Protein AF-A0A382MLI2-F1 (afdb_monomer)

Mean predicted aligned error: 12.12 Å

Foldseek 3Di:
DVVVVVVVVVVVVVVVVVVVVCVVPVVQAAEAEEEDAPPDPPPVVVVVVVQVVCQVVCCVVPVGGHHYHYDHDHPVCLLVVQVVCQVVVNDTNHYDDDPSCAPVLVSRADFCQVQQQAQDCVCPPHPRRRPRNLRVDPVSQPVQARPPPRTGGDHDPDDDDDDDDDDQVLCCVQPVDRDADPDPVSNVVSQVSSVVSCVVVVVPVDHDDDDDPQCVVLVVLLVVDPCVVLCVVFVPVSSNDDDDDGRSVVSVVVPD

pLDDT: mean 83.92, std 12.05, range [48.62, 97.0]

Radius of gyration: 27.1 Å; Cα contacts (8 Å, |Δi|>4): 222; chains: 1; bounding box: 73×44×64 Å

Structure (mmCIF, N/CA/C/O backbone):
data_AF-A0A382MLI2-F1
#
_entry.id   AF-A0A382MLI2-F1
#
loop_
_atom_site.group_PDB
_atom_site.id
_atom_site.type_symbol
_atom_site.label_atom_id
_atom_site.label_alt_id
_atom_site.label_comp_id
_atom_site.label_asym_id
_atom_site.label_entity_id
_atom_site.label_seq_id
_atom_site.pdbx_PDB_ins_code
_atom_site.Cartn_x
_atom_site.Cartn_y
_atom_site.Cartn_z
_atom_site.occupancy
_atom_site.B_iso_or_equiv
_atom_site.auth_seq_id
_atom_site.auth_comp_id
_atom_site.auth_asym_id
_atom_site.auth_atom_id
_atom_site.pdbx_PDB_model_num
ATOM 1 N N . VAL A 1 1 ? -46.147 -6.658 -19.625 1.00 73.19 1 VAL A N 1
ATOM 2 C CA . VAL A 1 1 ? -44.759 -7.177 -19.520 1.00 73.19 1 VAL A CA 1
ATOM 3 C C . VAL A 1 1 ? -43.827 -6.157 -18.869 1.00 73.19 1 VAL A C 1
ATOM 5 O O . VAL A 1 1 ? -43.338 -6.450 -17.791 1.00 73.19 1 VAL A O 1
ATOM 8 N N . ALA A 1 2 ? -43.664 -4.943 -19.414 1.00 77.31 2 ALA A N 1
ATOM 9 C CA . ALA A 1 2 ? -42.787 -3.908 -18.835 1.00 77.31 2 ALA A CA 1
ATOM 10 C C . ALA A 1 2 ? -43.112 -3.524 -17.374 1.00 77.31 2 ALA A C 1
ATOM 12 O O . ALA A 1 2 ? -42.217 -3.455 -16.541 1.00 77.31 2 ALA A O 1
ATOM 13 N N . VAL A 1 3 ? -44.397 -3.359 -17.038 1.00 85.69 3 VAL A N 1
ATOM 14 C CA . VAL A 1 3 ? -44.840 -3.064 -15.659 1.00 85.69 3 VAL A CA 1
ATOM 15 C C . VAL A 1 3 ? -44.496 -4.202 -14.693 1.00 85.69 3 VAL A C 1
ATOM 17 O O . VAL A 1 3 ? -44.105 -3.957 -13.561 1.00 85.69 3 VAL A O 1
ATOM 20 N N . MET A 1 4 ? -44.586 -5.452 -15.153 1.00 88.94 4 MET A N 1
ATOM 21 C CA . MET A 1 4 ? -44.270 -6.627 -14.338 1.00 88.94 4 MET A CA 1
ATOM 22 C C . MET A 1 4 ? -42.763 -6.716 -14.062 1.00 88.94 4 MET A C 1
ATOM 24 O O . MET A 1 4 ? -42.367 -6.966 -12.931 1.00 88.94 4 MET A O 1
ATOM 28 N N . PHE A 1 5 ? -41.931 -6.429 -15.071 1.00 89.94 5 PHE A N 1
ATOM 29 C CA . PHE A 1 5 ? -40.480 -6.314 -14.903 1.00 89.94 5 PHE A CA 1
ATOM 30 C C . PHE A 1 5 ? -40.106 -5.209 -13.914 1.00 89.94 5 PHE A C 1
ATOM 32 O O . PHE A 1 5 ? -39.310 -5.452 -13.019 1.00 89.94 5 PHE A O 1
ATOM 39 N N . LEU A 1 6 ? -40.726 -4.031 -14.024 1.00 90.81 6 LEU A N 1
ATOM 40 C CA . LEU A 1 6 ? -40.498 -2.925 -13.093 1.00 90.81 6 LEU A CA 1
ATOM 41 C C . LEU A 1 6 ? -40.838 -3.303 -11.652 1.00 90.81 6 LEU A C 1
ATOM 43 O O . LEU A 1 6 ? -40.028 -3.069 -10.762 1.00 90.81 6 LEU A O 1
ATOM 47 N N . VAL A 1 7 ? -42.001 -3.919 -11.425 1.00 93.94 7 VAL A N 1
ATOM 48 C CA . VAL A 1 7 ? -42.411 -4.358 -10.084 1.00 93.94 7 VAL A CA 1
ATOM 49 C C . VAL A 1 7 ? -41.417 -5.373 -9.524 1.00 93.94 7 VAL A C 1
ATOM 51 O O . VAL A 1 7 ? -40.959 -5.201 -8.402 1.00 93.94 7 VAL A O 1
ATOM 54 N N . VAL A 1 8 ? -41.008 -6.373 -10.311 1.00 94.00 8 VAL A N 1
ATOM 55 C CA . VAL A 1 8 ? -40.022 -7.372 -9.868 1.00 94.00 8 VAL A CA 1
ATOM 56 C C . VAL A 1 8 ? -38.671 -6.724 -9.560 1.00 94.00 8 VAL A C 1
ATOM 58 O O . VAL A 1 8 ? -38.105 -6.984 -8.503 1.00 94.00 8 VAL A O 1
ATOM 61 N N . SER A 1 9 ? -38.164 -5.841 -10.423 1.00 88.56 9 SER A N 1
ATOM 62 C CA . SER A 1 9 ? -36.892 -5.145 -10.193 1.00 88.56 9 SER A CA 1
ATOM 63 C C . SER A 1 9 ? -36.928 -4.261 -8.946 1.00 88.56 9 SER A C 1
ATOM 65 O O . SER A 1 9 ? -35.976 -4.275 -8.166 1.00 88.56 9 SER A O 1
ATOM 67 N N . PHE A 1 10 ? -38.023 -3.529 -8.718 1.00 92.19 10 PHE A N 1
ATOM 68 C CA . PHE A 1 10 ? -38.187 -2.717 -7.512 1.00 92.19 10 PHE A CA 1
ATOM 69 C C . PHE A 1 10 ? -38.325 -3.576 -6.260 1.00 92.19 10 PHE A C 1
ATOM 71 O O . PHE A 1 10 ? -37.695 -3.259 -5.260 1.00 92.19 10 PHE A O 1
ATOM 78 N N . SER A 1 11 ? -39.083 -4.673 -6.304 1.00 92.69 11 SER A N 1
ATOM 79 C CA . SER A 1 11 ? -39.211 -5.590 -5.169 1.00 92.69 11 SER A CA 1
ATOM 80 C C . SER A 1 11 ? -37.883 -6.258 -4.815 1.00 92.69 11 SER A C 1
ATOM 82 O O . SER A 1 11 ? -37.545 -6.328 -3.639 1.00 92.69 11 SER A O 1
ATOM 84 N N . VAL A 1 12 ? -37.103 -6.693 -5.810 1.00 91.50 12 VAL A N 1
ATOM 85 C CA . VAL A 1 12 ? -35.763 -7.263 -5.588 1.00 91.50 12 VAL A CA 1
ATOM 86 C C . VAL A 1 12 ? -34.810 -6.208 -5.032 1.00 91.50 12 VAL A C 1
ATOM 88 O O . VAL A 1 12 ? -34.082 -6.492 -4.089 1.00 91.50 12 VAL A O 1
ATOM 91 N N . SER A 1 13 ? -34.833 -4.984 -5.567 1.00 85.25 13 SER A N 1
ATOM 92 C CA . SER A 1 13 ? -34.016 -3.880 -5.050 1.00 85.25 13 SER A CA 1
ATOM 93 C C . SER A 1 13 ? -34.381 -3.537 -3.604 1.00 85.25 13 SER A C 1
ATOM 95 O O . SER A 1 13 ? -33.503 -3.453 -2.751 1.00 85.25 13 SER A O 1
ATOM 97 N N . LEU A 1 14 ? -35.678 -3.416 -3.304 1.00 89.00 14 LEU A N 1
ATOM 98 C CA . LEU A 1 14 ? -36.177 -3.099 -1.969 1.00 89.00 14 LEU A CA 1
ATOM 99 C C . LEU A 1 14 ? -35.835 -4.201 -0.962 1.00 89.00 14 LEU A C 1
ATOM 101 O O . LEU A 1 14 ? -35.405 -3.890 0.142 1.00 89.00 14 LEU A O 1
ATOM 105 N N . TRP A 1 15 ? -35.972 -5.474 -1.354 1.00 88.94 15 TRP A N 1
ATOM 106 C CA . TRP A 1 15 ? -35.506 -6.601 -0.545 1.00 88.94 15 TRP A CA 1
ATOM 107 C C . TRP A 1 15 ? -34.014 -6.455 -0.273 1.00 88.94 15 TRP A C 1
ATOM 109 O O . TRP A 1 15 ? -33.610 -6.462 0.882 1.00 88.94 15 TRP A O 1
ATOM 119 N N . ARG A 1 16 ? -33.193 -6.262 -1.307 1.00 80.12 16 ARG A N 1
ATOM 120 C CA . ARG A 1 16 ? -31.738 -6.171 -1.146 1.00 80.12 16 ARG A CA 1
ATOM 121 C C . ARG A 1 16 ? -31.329 -5.025 -0.221 1.00 80.12 16 ARG A C 1
ATOM 123 O O . ARG A 1 16 ? -30.453 -5.204 0.612 1.00 80.12 16 ARG A O 1
ATOM 130 N N . VAL A 1 17 ? -31.988 -3.871 -0.335 1.00 78.56 17 VAL A N 1
ATOM 131 C CA . VAL A 1 17 ? -31.788 -2.729 0.569 1.00 78.56 17 VAL A CA 1
ATOM 132 C C . VAL A 1 17 ? -32.199 -3.084 1.997 1.00 78.56 17 VAL A C 1
ATOM 134 O O . VAL A 1 17 ? -31.465 -2.774 2.927 1.00 78.56 17 VAL A O 1
ATOM 137 N N . TYR A 1 18 ? -33.333 -3.761 2.177 1.00 78.19 18 TYR A N 1
ATOM 138 C CA . TYR A 1 18 ? -33.800 -4.197 3.492 1.00 78.19 18 TYR A CA 1
ATOM 139 C C . TYR A 1 18 ? -32.859 -5.221 4.144 1.00 78.19 18 TYR A C 1
ATOM 141 O O . TYR A 1 18 ? -32.598 -5.142 5.337 1.00 78.19 18 TYR A O 1
ATOM 149 N N . GLU A 1 19 ? -32.319 -6.158 3.368 1.00 73.69 19 GLU A N 1
ATOM 150 C CA . GLU A 1 19 ? -31.354 -7.158 3.833 1.00 73.69 19 GLU A CA 1
ATOM 151 C C . GLU A 1 19 ? -30.024 -6.508 4.235 1.00 73.69 19 GLU A C 1
ATOM 153 O O . GLU A 1 19 ? -29.484 -6.817 5.293 1.00 73.69 19 GLU A O 1
ATOM 158 N N . VAL A 1 20 ? -29.542 -5.538 3.450 1.00 67.00 20 VAL A N 1
ATOM 159 C CA . VAL A 1 20 ? -28.365 -4.730 3.809 1.00 67.00 20 VAL A CA 1
ATOM 160 C C . VAL A 1 20 ? -28.627 -3.925 5.084 1.00 67.00 20 VAL A C 1
ATOM 162 O O . VAL A 1 20 ? -27.802 -3.956 5.989 1.00 67.00 20 VAL A O 1
ATOM 165 N N . GLN A 1 21 ? -29.792 -3.281 5.211 1.00 65.12 21 GLN A N 1
ATOM 166 C CA . GLN A 1 21 ? -30.150 -2.530 6.418 1.00 65.12 21 GLN A CA 1
ATOM 167 C C . GLN A 1 21 ? -30.290 -3.416 7.659 1.00 65.12 21 GLN A C 1
ATOM 169 O O . GLN A 1 21 ? -29.874 -3.007 8.735 1.00 65.12 21 GLN A O 1
ATOM 174 N N . GLN A 1 22 ? -30.846 -4.621 7.527 1.00 64.38 22 GLN A N 1
ATOM 175 C CA . GLN A 1 22 ? -30.920 -5.601 8.616 1.00 64.38 22 GLN A CA 1
ATOM 176 C C . GLN A 1 22 ? -29.527 -5.995 9.115 1.00 64.38 22 GLN A C 1
ATOM 178 O O . GLN A 1 22 ? -29.316 -6.079 10.318 1.00 64.38 22 GLN A O 1
ATOM 183 N N . VAL A 1 23 ? -28.569 -6.189 8.206 1.00 60.12 23 VAL A N 1
ATOM 184 C CA . VAL A 1 23 ? -27.170 -6.456 8.572 1.00 60.12 23 VAL A CA 1
ATOM 185 C C . VAL A 1 23 ? -26.510 -5.216 9.188 1.00 60.12 23 VAL A C 1
ATOM 187 O O . VAL A 1 23 ? -25.732 -5.346 10.126 1.00 60.12 23 VAL A O 1
ATOM 190 N N . GLU A 1 24 ? -26.829 -4.013 8.704 1.00 57.41 24 GLU A N 1
ATOM 191 C CA . GLU A 1 24 ? -26.294 -2.755 9.244 1.00 57.41 24 GLU A CA 1
ATOM 192 C C . GLU A 1 24 ? -26.853 -2.380 10.626 1.00 57.41 24 GLU A C 1
ATOM 194 O O . GLU A 1 24 ? -26.160 -1.686 11.371 1.00 57.41 24 GLU A O 1
ATOM 199 N N . GLN A 1 25 ? -28.079 -2.811 10.944 1.00 59.41 25 GLN A N 1
ATOM 200 C CA . GLN A 1 25 ? -28.828 -2.504 12.174 1.00 59.41 25 GLN A CA 1
ATOM 201 C C . GLN A 1 25 ? -28.981 -3.710 13.114 1.00 59.41 25 GLN A C 1
ATOM 203 O O . GLN A 1 25 ? -29.816 -3.683 14.018 1.00 59.41 25 GLN A O 1
ATOM 208 N N . ALA A 1 26 ? -28.220 -4.786 12.903 1.00 59.19 26 ALA A N 1
ATOM 209 C CA . ALA A 1 26 ? -28.156 -5.895 13.847 1.00 59.19 26 ALA A CA 1
ATOM 210 C C . ALA A 1 26 ? -27.449 -5.423 15.133 1.00 59.19 26 ALA A C 1
ATOM 212 O O . ALA A 1 26 ? -26.240 -5.574 15.295 1.00 59.19 26 ALA A O 1
ATOM 213 N N . ASP A 1 27 ? -28.216 -4.793 16.028 1.00 59.50 27 ASP A N 1
ATOM 214 C CA . ASP A 1 27 ? -27.749 -4.188 17.285 1.00 59.50 27 ASP A CA 1
ATOM 215 C C . ASP A 1 27 ? -27.176 -5.220 18.284 1.00 59.50 27 ASP A C 1
ATOM 217 O O . ASP A 1 27 ? -26.617 -4.851 19.316 1.00 59.50 27 ASP A O 1
ATOM 221 N N . ASP A 1 28 ? -27.319 -6.518 18.004 1.00 70.50 28 ASP A N 1
ATOM 222 C CA . ASP A 1 28 ? -26.881 -7.632 18.845 1.00 70.50 28 ASP A CA 1
ATOM 223 C C . ASP A 1 28 ? -25.461 -8.141 18.534 1.00 70.50 28 ASP A C 1
ATOM 225 O O . ASP A 1 28 ? -24.941 -8.979 19.277 1.00 70.50 28 ASP A O 1
ATOM 229 N N . VAL A 1 29 ? -24.810 -7.635 17.479 1.00 82.81 29 VAL A N 1
ATOM 230 C CA . VAL A 1 29 ? -23.443 -8.020 17.093 1.00 82.81 29 VAL A CA 1
ATOM 231 C C . VAL A 1 29 ? -22.581 -6.782 16.859 1.00 82.81 29 VAL A C 1
ATOM 233 O O . VAL A 1 29 ? -22.877 -5.943 16.007 1.00 82.81 29 VAL A O 1
ATOM 236 N N . ALA A 1 30 ? -21.460 -6.689 17.578 1.00 88.44 30 ALA A N 1
ATOM 237 C CA . ALA A 1 30 ? -20.501 -5.608 17.382 1.00 88.44 30 ALA A CA 1
ATOM 238 C C . ALA A 1 30 ? -19.951 -5.653 15.945 1.00 88.44 30 ALA A C 1
ATOM 240 O O . ALA A 1 30 ? -19.287 -6.610 15.544 1.00 88.44 30 ALA A O 1
ATOM 241 N N . THR A 1 31 ? -20.261 -4.627 15.154 1.00 91.31 31 THR A N 1
ATOM 242 C CA . THR A 1 31 ? -19.915 -4.574 13.731 1.00 91.31 31 THR A CA 1
ATOM 243 C C . THR A 1 31 ? -18.756 -3.614 13.500 1.00 91.31 31 THR A C 1
ATOM 245 O O . THR A 1 31 ? -18.898 -2.425 13.766 1.00 91.31 31 THR A O 1
ATOM 248 N N . ILE A 1 32 ? -17.650 -4.124 12.955 1.00 94.12 32 ILE A N 1
ATOM 249 C CA . ILE A 1 32 ? -16.465 -3.358 12.560 1.00 94.12 32 ILE A CA 1
ATOM 250 C C . ILE A 1 32 ? -16.505 -3.168 11.044 1.00 94.12 32 ILE A C 1
ATOM 252 O O . ILE A 1 32 ? -16.482 -4.131 10.273 1.00 94.12 32 ILE A O 1
ATOM 256 N N . ARG A 1 33 ? -16.563 -1.917 10.599 1.00 94.50 33 ARG A N 1
ATOM 257 C CA . ARG A 1 33 ? -16.627 -1.548 9.183 1.00 94.50 33 ARG A CA 1
ATOM 258 C C . ARG A 1 33 ? -15.248 -1.161 8.679 1.00 94.50 33 ARG A C 1
ATOM 260 O O . ARG A 1 33 ? -14.602 -0.282 9.240 1.00 94.50 33 ARG A O 1
ATOM 267 N N . VAL A 1 34 ? -14.834 -1.781 7.579 1.00 95.56 34 VAL A N 1
ATOM 268 C CA . VAL A 1 34 ? -13.533 -1.546 6.948 1.00 95.56 34 VAL A CA 1
ATOM 269 C C . VAL A 1 34 ? -13.739 -0.961 5.562 1.00 95.56 34 VAL A C 1
ATOM 271 O O . VAL A 1 34 ? -14.298 -1.624 4.691 1.00 95.56 34 VAL A O 1
ATOM 274 N N . VAL A 1 35 ? -13.297 0.275 5.340 1.00 95.00 35 VAL A N 1
ATOM 275 C CA . VAL A 1 35 ? -13.342 0.923 4.020 1.00 95.00 35 VAL A CA 1
ATOM 276 C C . VAL A 1 35 ? -11.979 0.889 3.344 1.00 95.00 35 VAL A C 1
ATOM 278 O O . VAL A 1 35 ? -10.957 1.148 3.973 1.00 95.00 35 VAL A O 1
ATOM 281 N N . HIS A 1 36 ? -11.967 0.539 2.059 1.00 94.12 36 HIS A N 1
ATOM 282 C CA . HIS A 1 36 ? -10.754 0.406 1.251 1.00 94.12 36 HIS A CA 1
ATOM 283 C C . HIS A 1 36 ? -11.070 0.621 -0.237 1.00 94.12 36 HIS A C 1
ATOM 285 O O . HIS A 1 36 ? -12.239 0.579 -0.641 1.00 94.12 36 HIS A O 1
ATOM 291 N N . TRP A 1 37 ? -10.035 0.841 -1.054 1.00 93.19 37 TRP A N 1
ATOM 292 C CA . TRP A 1 37 ? -10.185 1.017 -2.509 1.00 93.19 37 TRP A CA 1
ATOM 293 C C . TRP A 1 37 ? -9.694 -0.152 -3.361 1.00 93.19 37 TRP A C 1
ATOM 295 O O . TRP A 1 37 ? -9.775 -0.090 -4.586 1.00 93.19 37 TRP A O 1
ATOM 305 N N . GLN A 1 38 ? -9.202 -1.213 -2.722 1.00 91.25 38 GLN A N 1
ATOM 306 C CA . GLN A 1 38 ? -8.741 -2.425 -3.405 1.00 91.25 38 GLN A CA 1
ATOM 307 C C . GLN A 1 38 ? -9.922 -3.156 -4.071 1.00 91.25 38 GLN A C 1
ATOM 309 O O . GLN A 1 38 ? -10.743 -3.787 -3.401 1.00 91.25 38 GLN A O 1
ATOM 314 N N . LEU A 1 39 ? -10.047 -3.022 -5.391 1.00 88.12 39 LEU A N 1
ATOM 315 C CA . LEU A 1 39 ? -11.114 -3.621 -6.207 1.00 88.12 39 LEU A CA 1
ATOM 316 C C . LEU A 1 39 ? -10.587 -4.675 -7.190 1.00 88.12 39 LEU A C 1
ATOM 318 O O . LEU A 1 39 ? -11.334 -5.166 -8.039 1.00 88.12 39 LEU A O 1
ATOM 322 N N . GLU A 1 40 ? -9.306 -5.009 -7.087 1.00 85.69 40 GLU A N 1
ATOM 323 C CA . GLU A 1 40 ? -8.635 -6.016 -7.888 1.00 85.69 40 GLU A CA 1
ATOM 324 C C . GLU A 1 40 ? -9.285 -7.388 -7.686 1.00 85.69 40 GLU A C 1
ATOM 326 O O . GLU A 1 40 ? -9.785 -7.732 -6.608 1.00 85.69 40 GLU A O 1
ATOM 331 N N . ALA A 1 41 ? -9.279 -8.195 -8.747 1.00 85.00 41 ALA A N 1
ATOM 332 C CA . ALA A 1 41 ? -9.842 -9.535 -8.698 1.00 85.00 41 ALA A CA 1
ATOM 333 C C . ALA A 1 41 ? -9.154 -10.373 -7.607 1.00 85.00 41 ALA A C 1
ATOM 335 O O . ALA A 1 41 ? -7.928 -10.458 -7.566 1.00 85.00 41 ALA A O 1
ATOM 336 N N . GLY A 1 42 ? -9.950 -11.004 -6.744 1.00 88.69 42 GLY A N 1
ATOM 337 C CA . GLY A 1 42 ? -9.465 -11.857 -5.663 1.00 88.69 42 GLY A CA 1
ATOM 338 C C . GLY A 1 42 ? -9.220 -11.131 -4.341 1.00 88.69 42 GLY A C 1
ATOM 339 O O . GLY A 1 42 ? -9.168 -11.803 -3.312 1.00 88.69 42 GLY A O 1
ATOM 340 N N . PHE A 1 43 ? -9.096 -9.795 -4.321 1.00 91.06 43 PHE A N 1
ATOM 341 C CA . PHE A 1 43 ? -8.841 -9.078 -3.067 1.00 91.06 43 PHE A CA 1
ATOM 342 C C . PHE A 1 43 ? -10.024 -9.192 -2.108 1.00 91.06 43 PHE A C 1
ATOM 344 O O . PHE A 1 43 ? -9.851 -9.569 -0.953 1.00 91.06 43 PHE A O 1
ATOM 351 N N . ARG A 1 44 ? -11.236 -8.895 -2.587 1.00 91.75 44 ARG A N 1
ATOM 352 C CA . ARG A 1 44 ? -12.444 -8.883 -1.747 1.00 91.75 44 ARG A CA 1
ATOM 353 C C . ARG A 1 44 ? -12.763 -10.274 -1.214 1.00 91.75 44 ARG A C 1
ATOM 355 O O . ARG A 1 44 ? -13.098 -10.427 -0.050 1.00 91.75 44 ARG A O 1
ATOM 362 N N . GLU A 1 45 ? -12.586 -11.291 -2.050 1.00 93.94 45 GLU A N 1
ATOM 363 C CA . GLU A 1 45 ? -12.768 -12.685 -1.664 1.00 93.94 45 GLU A CA 1
ATOM 364 C C . GLU A 1 45 ? -11.744 -13.107 -0.599 1.00 93.94 45 GLU A C 1
ATOM 366 O O . GLU A 1 45 ? -12.100 -13.773 0.372 1.00 93.94 45 GLU A O 1
ATOM 371 N N . ALA A 1 46 ? -10.479 -12.697 -0.742 1.00 93.62 46 ALA A N 1
ATOM 372 C CA . ALA A 1 46 ? -9.454 -12.950 0.268 1.00 93.62 46 ALA A CA 1
ATOM 373 C C . ALA A 1 46 ? -9.741 -12.196 1.576 1.00 93.62 46 ALA A C 1
ATOM 375 O O . ALA A 1 46 ? -9.583 -12.761 2.659 1.00 93.62 46 ALA A O 1
ATOM 376 N N . PHE A 1 47 ? -10.200 -10.947 1.484 1.00 94.56 47 PHE A N 1
ATOM 377 C CA . PHE A 1 47 ? -10.569 -10.144 2.642 1.00 94.56 47 PHE A CA 1
ATOM 378 C C . PHE A 1 47 ? -11.741 -10.768 3.406 1.00 94.56 47 PHE A C 1
ATOM 380 O O . PHE A 1 47 ? -11.662 -10.896 4.624 1.00 94.56 47 PHE A O 1
ATOM 387 N N . ASP A 1 48 ? -12.776 -11.243 2.708 1.00 94.44 48 ASP A N 1
ATOM 388 C CA . ASP A 1 48 ? -13.912 -11.943 3.318 1.00 94.44 48 ASP A CA 1
ATOM 389 C C . ASP A 1 48 ? -13.468 -13.212 4.073 1.00 94.44 48 ASP A C 1
ATOM 391 O O . ASP A 1 48 ? -13.975 -13.509 5.158 1.00 94.44 48 ASP A O 1
ATOM 395 N N . VAL A 1 49 ? -12.481 -13.947 3.547 1.00 96.69 49 VAL A N 1
ATOM 396 C CA . VAL A 1 49 ? -11.892 -15.109 4.237 1.00 96.69 49 VAL A CA 1
ATOM 397 C C . VAL A 1 49 ? -11.153 -14.685 5.510 1.00 96.69 49 VAL A C 1
ATOM 399 O O . VAL A 1 49 ? -11.343 -15.306 6.558 1.00 96.69 49 VAL A O 1
ATOM 402 N N . ILE A 1 50 ? -10.336 -13.629 5.445 1.00 94.62 50 ILE A N 1
ATOM 403 C CA . ILE A 1 50 ? -9.608 -13.090 6.607 1.00 94.62 50 ILE A CA 1
ATOM 404 C C . ILE A 1 50 ? -10.592 -12.605 7.675 1.00 94.62 50 ILE A C 1
ATOM 406 O O . ILE A 1 50 ? -10.457 -12.966 8.844 1.00 94.62 50 ILE A O 1
ATOM 410 N N . ALA A 1 51 ? -11.608 -11.846 7.266 1.00 95.62 51 ALA A N 1
ATOM 411 C CA . ALA A 1 51 ? -12.694 -11.376 8.113 1.00 95.62 51 ALA A CA 1
ATOM 412 C C . ALA A 1 51 ? -13.376 -12.542 8.837 1.00 95.62 51 ALA A C 1
ATOM 414 O O . ALA A 1 51 ? -13.454 -12.545 10.063 1.00 95.62 51 ALA A O 1
ATOM 415 N N . HIS A 1 52 ? -13.792 -13.578 8.106 1.00 96.19 52 HIS A N 1
ATOM 416 C CA . HIS A 1 52 ? -14.459 -14.731 8.705 1.00 96.19 52 HIS A CA 1
ATOM 417 C C . HIS A 1 52 ? -13.556 -15.508 9.676 1.00 96.19 52 HIS A C 1
ATOM 419 O O . HIS A 1 52 ? -14.009 -15.982 10.722 1.00 96.19 52 HIS A O 1
ATOM 425 N N . HIS A 1 53 ? -12.265 -15.637 9.356 1.00 96.06 53 HIS A N 1
ATOM 426 C CA . HIS A 1 53 ? -11.293 -16.240 10.266 1.00 96.06 53 HIS A CA 1
ATOM 427 C C . HIS A 1 53 ? -11.134 -15.429 11.552 1.00 96.06 53 HIS A C 1
ATOM 429 O O . HIS A 1 53 ? -11.130 -16.023 12.630 1.00 96.06 53 HIS A O 1
ATOM 435 N N . PHE A 1 54 ? -11.056 -14.101 11.449 1.00 94.88 54 PHE A N 1
ATOM 436 C CA . PHE A 1 54 ? -10.995 -13.216 12.607 1.00 94.88 54 PHE A CA 1
ATOM 437 C C . PHE A 1 54 ? -12.258 -13.329 13.469 1.00 94.88 54 PHE A C 1
ATOM 439 O O . PHE A 1 54 ? -12.144 -13.591 14.661 1.00 94.88 54 PHE A O 1
ATOM 446 N N . GLU A 1 55 ? -13.454 -13.234 12.877 1.00 95.62 55 GLU A N 1
ATOM 447 C CA . GLU A 1 55 ? -14.737 -13.376 13.589 1.00 95.62 55 GLU A CA 1
ATOM 448 C C . GLU A 1 55 ? -14.803 -14.686 14.386 1.00 95.62 55 GLU A C 1
ATOM 450 O O . GLU A 1 55 ? -15.207 -14.710 15.551 1.00 95.62 55 GLU A O 1
ATOM 455 N N . LYS A 1 56 ? -14.371 -15.790 13.763 1.00 96.19 56 LYS A N 1
ATOM 456 C CA . LYS A 1 56 ? -14.342 -17.108 14.396 1.00 96.19 56 LYS A CA 1
ATOM 457 C C . LYS A 1 56 ? -13.318 -17.179 15.526 1.00 96.19 56 LYS A C 1
ATOM 459 O 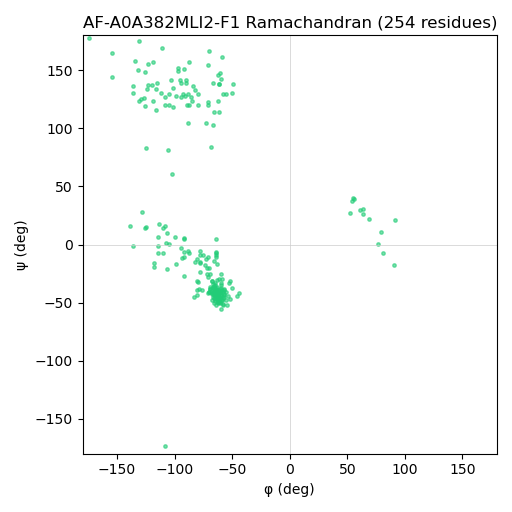O . LYS A 1 56 ? -13.641 -17.707 16.588 1.00 96.19 56 LYS A O 1
ATOM 464 N N . ALA A 1 57 ? -12.093 -16.712 15.289 1.00 93.69 57 ALA A N 1
ATOM 465 C CA . ALA A 1 57 ? -11.026 -16.742 16.284 1.00 93.69 57 ALA A CA 1
ATOM 466 C C . ALA A 1 57 ? -11.392 -15.888 17.504 1.00 93.69 57 ALA A C 1
ATOM 468 O O . ALA A 1 57 ? -11.316 -16.375 18.629 1.00 93.69 57 ALA A O 1
ATOM 469 N N . TYR A 1 58 ? -11.898 -14.677 17.264 1.00 94.25 58 TYR A N 1
ATOM 470 C CA . TYR A 1 58 ? -12.338 -13.760 18.306 1.00 94.25 58 TYR A CA 1
ATOM 471 C C . TYR A 1 58 ? -13.443 -14.380 19.163 1.00 94.25 58 TYR A C 1
ATOM 473 O O . TYR A 1 58 ? -13.316 -14.423 20.381 1.00 94.25 58 TYR A O 1
ATOM 481 N N . PHE A 1 59 ? -14.470 -14.975 18.544 1.00 94.75 59 PHE A N 1
ATOM 482 C CA . PHE A 1 59 ? -15.529 -15.662 19.289 1.00 94.75 59 PHE A CA 1
ATOM 483 C C . PHE A 1 59 ? -15.008 -16.831 20.138 1.00 94.75 59 PHE A C 1
ATOM 485 O O . PHE A 1 59 ? -15.485 -17.043 21.251 1.00 94.75 59 PHE A O 1
ATOM 492 N N . VAL A 1 60 ? -14.038 -17.601 19.635 1.00 95.50 60 VAL A N 1
ATOM 493 C CA . VAL A 1 60 ? -13.432 -18.712 20.390 1.00 95.50 60 VAL A CA 1
ATOM 494 C C . VAL A 1 60 ? -12.635 -18.206 21.595 1.00 95.50 60 VAL A C 1
ATOM 496 O O . VAL A 1 60 ? -12.643 -18.859 22.636 1.00 95.50 60 VAL A O 1
ATOM 499 N N . GLU A 1 61 ? -11.956 -17.068 21.463 1.00 91.81 61 GLU A N 1
ATOM 500 C CA . GLU A 1 61 ? -11.105 -16.501 22.510 1.00 91.81 61 GLU A CA 1
ATOM 501 C C . GLU A 1 61 ? -11.898 -15.733 23.577 1.00 91.81 61 GLU A C 1
ATOM 503 O O . GLU A 1 61 ? -11.642 -15.895 24.770 1.00 91.81 61 GLU A O 1
ATOM 508 N N . THR A 1 62 ? -12.871 -14.918 23.165 1.00 93.00 62 THR A N 1
ATOM 509 C CA . THR A 1 62 ? -13.566 -13.968 24.049 1.00 93.00 62 THR A CA 1
ATOM 510 C C . THR A 1 62 ? -14.994 -14.391 24.393 1.00 93.00 62 THR A C 1
ATOM 512 O O . THR A 1 62 ? -15.549 -13.940 25.392 1.00 93.00 62 THR A O 1
ATOM 515 N N . GLY A 1 63 ? -15.607 -15.263 23.586 1.00 93.94 63 GLY A N 1
ATOM 516 C CA . GLY A 1 63 ? -17.035 -15.587 23.666 1.00 93.94 63 GLY A CA 1
ATOM 517 C C . GLY A 1 63 ? -17.954 -14.513 23.072 1.00 93.94 63 GLY A C 1
ATOM 518 O O . GLY A 1 63 ? -19.175 -14.692 23.068 1.00 93.94 63 GLY A O 1
ATOM 519 N N . GLU A 1 64 ? -17.399 -13.418 22.548 1.00 92.81 64 GLU A N 1
ATOM 520 C CA . GLU A 1 64 ? -18.154 -12.308 21.971 1.00 92.81 64 GLU A CA 1
ATOM 521 C C . GLU A 1 64 ? -18.277 -12.445 20.454 1.00 92.81 64 GLU A C 1
ATOM 523 O O . GLU A 1 64 ? -17.355 -12.870 19.755 1.00 92.81 64 GLU A O 1
ATOM 528 N N . ARG A 1 65 ? -19.450 -12.091 19.923 1.00 92.88 65 ARG A N 1
ATOM 529 C CA . ARG A 1 65 ? -19.689 -12.099 18.480 1.00 92.88 65 ARG A CA 1
ATOM 530 C C . ARG A 1 65 ? -19.339 -10.741 17.901 1.00 92.88 65 ARG A C 1
ATOM 532 O O . ARG A 1 65 ? -19.872 -9.724 18.338 1.00 92.88 65 ARG A O 1
ATOM 539 N N . VAL A 1 66 ? -18.511 -10.767 16.865 1.00 94.38 66 VAL A N 1
ATOM 540 C CA . VAL A 1 66 ? -18.183 -9.603 16.045 1.00 94.38 66 VAL A CA 1
ATOM 541 C C . VAL A 1 66 ? -18.507 -9.890 14.585 1.00 94.38 66 VAL A C 1
ATOM 543 O O . VAL A 1 66 ? -18.546 -11.050 14.167 1.00 94.38 66 VAL A O 1
ATOM 546 N N . ARG A 1 67 ? -18.744 -8.830 13.816 1.00 94.50 67 ARG A N 1
ATOM 547 C CA . ARG A 1 67 ? -18.988 -8.885 12.375 1.00 94.50 67 ARG A CA 1
ATOM 548 C C . ARG A 1 67 ? -18.078 -7.893 11.671 1.00 94.50 67 ARG A C 1
ATOM 550 O O . ARG A 1 67 ? -18.115 -6.709 11.985 1.00 94.50 67 ARG A O 1
ATOM 557 N N . ILE A 1 68 ? -17.296 -8.351 10.704 1.00 95.44 68 ILE A N 1
ATOM 558 C CA . ILE A 1 68 ? -16.503 -7.476 9.845 1.00 95.44 68 ILE A CA 1
ATOM 559 C C . ILE A 1 68 ? -17.301 -7.201 8.571 1.00 95.44 68 ILE A C 1
ATOM 561 O O . ILE A 1 68 ? -17.767 -8.124 7.902 1.00 95.44 68 ILE A O 1
ATOM 565 N N . VAL A 1 69 ? -17.471 -5.925 8.230 1.00 93.25 69 VAL A N 1
ATOM 566 C CA . VAL A 1 69 ? -18.171 -5.500 7.011 1.00 93.25 69 VAL A CA 1
ATOM 567 C C . VAL A 1 69 ? -17.222 -4.710 6.127 1.00 93.25 69 VAL A C 1
ATOM 569 O O . VAL A 1 69 ? -16.663 -3.694 6.538 1.00 93.25 69 VAL A O 1
ATOM 572 N N . GLN A 1 70 ? -17.062 -5.177 4.893 1.00 93.62 70 GLN A N 1
ATOM 573 C CA . GLN A 1 70 ? -16.224 -4.537 3.893 1.00 93.62 70 GLN A CA 1
ATOM 574 C C . GLN A 1 70 ? -17.011 -3.475 3.108 1.00 93.62 70 GLN A C 1
ATOM 576 O O . GLN A 1 70 ? -17.960 -3.788 2.388 1.00 93.62 70 GLN A O 1
ATOM 581 N N . ASN A 1 71 ? -16.546 -2.230 3.170 1.00 93.44 71 ASN A N 1
ATOM 582 C CA . ASN A 1 71 ? -17.062 -1.089 2.420 1.00 93.44 71 ASN A CA 1
ATOM 583 C C . ASN A 1 71 ? -16.089 -0.735 1.288 1.00 93.44 71 ASN A C 1
ATOM 585 O O . ASN A 1 71 ? -15.263 0.165 1.414 1.00 93.44 71 ASN A O 1
ATOM 589 N N . ALA A 1 72 ? -16.171 -1.456 0.173 1.00 92.50 72 ALA A N 1
ATOM 590 C CA . ALA A 1 72 ? -15.284 -1.232 -0.965 1.00 92.50 72 ALA A CA 1
ATOM 591 C C . ALA A 1 72 ? -15.750 -0.027 -1.808 1.00 92.50 72 ALA A C 1
ATOM 593 O O . ALA A 1 72 ? -16.860 -0.023 -2.347 1.00 92.50 72 ALA A O 1
ATOM 594 N N . ILE A 1 73 ? -14.899 0.992 -1.943 1.00 92.44 73 ILE A N 1
ATOM 595 C CA . ILE A 1 73 ? -15.179 2.234 -2.680 1.00 92.44 73 ILE A CA 1
ATOM 596 C C . ILE A 1 73 ? -14.171 2.372 -3.820 1.00 92.44 73 ILE A C 1
ATOM 598 O O . ILE A 1 73 ? -12.987 2.148 -3.626 1.00 92.44 73 ILE A O 1
ATOM 602 N N . SER A 1 74 ? -14.595 2.771 -5.021 1.00 91.00 74 SER A N 1
ATOM 603 C CA . SER A 1 74 ? -13.643 2.928 -6.130 1.00 91.00 74 SER A CA 1
ATOM 604 C C . SER A 1 74 ? -12.585 3.991 -5.831 1.00 91.00 74 SER A C 1
ATOM 606 O O . SER A 1 74 ? -12.944 5.093 -5.406 1.00 91.00 74 SER A O 1
ATOM 608 N N . GLU A 1 75 ? -11.329 3.706 -6.177 1.00 87.62 75 GLU A N 1
ATOM 609 C CA . GLU A 1 75 ? -10.169 4.590 -5.980 1.00 87.62 75 GLU A CA 1
ATOM 610 C C . GLU A 1 75 ? -10.444 6.040 -6.408 1.00 87.62 75 GLU A C 1
ATOM 612 O O . GLU A 1 75 ? -10.210 6.975 -5.646 1.00 87.62 75 GLU A O 1
ATOM 617 N N . ARG A 1 76 ? -11.087 6.231 -7.571 1.00 87.31 76 ARG A N 1
ATOM 618 C CA . ARG A 1 76 ? -11.423 7.553 -8.129 1.00 87.31 76 ARG A CA 1
ATOM 619 C C . ARG A 1 76 ? -12.192 8.476 -7.174 1.00 87.31 76 ARG A C 1
ATOM 621 O O . ARG A 1 76 ? -12.050 9.691 -7.278 1.00 87.31 76 ARG A O 1
ATOM 628 N N . VAL A 1 77 ? -13.044 7.931 -6.304 1.00 90.44 77 VAL A N 1
ATOM 629 C CA . VAL A 1 77 ? -13.862 8.721 -5.363 1.00 90.44 77 VAL A CA 1
ATOM 630 C C . VAL A 1 77 ? -13.495 8.483 -3.899 1.00 90.44 77 VAL A C 1
ATOM 632 O O . VAL A 1 77 ? -14.082 9.112 -3.020 1.00 90.44 77 VAL A O 1
ATOM 635 N N . TYR A 1 78 ? -12.524 7.606 -3.628 1.00 91.50 78 TYR A N 1
ATOM 636 C CA . TYR A 1 78 ? -12.165 7.176 -2.278 1.00 91.50 78 TYR A CA 1
ATOM 637 C C . TYR A 1 78 ? -11.767 8.354 -1.384 1.00 91.50 78 TYR A C 1
ATOM 639 O O . TYR A 1 78 ? -12.362 8.563 -0.329 1.00 91.50 78 TYR A O 1
ATOM 647 N N . LYS A 1 79 ? -10.850 9.200 -1.864 1.00 89.12 79 LYS A N 1
ATOM 648 C CA . LYS A 1 79 ? -10.393 10.398 -1.145 1.00 89.12 79 LYS A CA 1
ATOM 649 C C . LYS A 1 79 ? -11.547 11.322 -0.756 1.00 89.12 79 LYS A C 1
ATOM 651 O O . LYS A 1 79 ? -11.655 11.755 0.389 1.00 89.12 79 LYS A O 1
ATOM 656 N N . GLN A 1 80 ? -12.436 11.615 -1.707 1.00 89.62 80 GLN A N 1
ATOM 657 C CA . GLN A 1 80 ? -13.593 12.475 -1.456 1.00 89.62 80 GLN A CA 1
ATOM 658 C C . GLN A 1 80 ? -14.546 11.838 -0.439 1.00 89.62 80 GLN A C 1
ATOM 660 O O . GLN A 1 80 ? -15.073 12.542 0.425 1.00 89.62 80 GLN A O 1
ATOM 665 N N . TYR A 1 81 ? -14.749 10.520 -0.521 1.00 91.94 81 TYR A N 1
ATOM 666 C CA . TYR A 1 81 ? -15.545 9.774 0.444 1.00 91.94 81 TYR A CA 1
ATOM 667 C C . TYR A 1 81 ? -14.954 9.900 1.855 1.00 91.94 81 TYR A C 1
ATOM 669 O O . TYR A 1 81 ? -15.643 10.398 2.743 1.00 91.94 81 TYR A O 1
ATOM 677 N N . VAL A 1 82 ? -13.675 9.554 2.048 1.00 91.50 82 VAL A N 1
ATOM 678 C CA . VAL A 1 82 ? -13.001 9.612 3.358 1.00 91.50 82 VAL A CA 1
ATOM 679 C C . VAL A 1 82 ? -13.035 11.025 3.936 1.00 91.50 82 VAL A C 1
ATOM 681 O O . VAL A 1 82 ? -13.431 11.204 5.083 1.00 91.50 82 VAL A O 1
ATOM 684 N N . GLN A 1 83 ? -12.721 12.055 3.147 1.00 89.69 83 GLN A N 1
ATOM 685 C CA . GLN A 1 83 ? -12.767 13.438 3.634 1.00 89.69 83 GLN A CA 1
ATOM 686 C C . GLN A 1 83 ? -14.179 13.876 4.035 1.00 89.69 83 GLN A C 1
ATOM 688 O O . GLN A 1 83 ? -14.358 14.504 5.078 1.00 89.69 83 GLN A O 1
ATOM 693 N N . THR A 1 84 ? -15.190 13.539 3.230 1.00 91.50 84 THR A N 1
ATOM 694 C CA . THR A 1 84 ? -16.584 13.912 3.517 1.00 91.50 84 THR A CA 1
ATOM 695 C C . THR A 1 84 ? -17.072 13.234 4.793 1.00 91.50 84 THR A C 1
ATOM 697 O O . THR A 1 84 ? -17.622 13.904 5.667 1.00 91.50 84 THR A O 1
ATOM 700 N N . GLN A 1 85 ? -16.826 11.927 4.933 1.00 92.31 85 GLN A N 1
ATOM 701 C CA . GLN A 1 85 ? -17.189 11.176 6.135 1.00 92.31 85 GLN A CA 1
ATOM 702 C C . GLN A 1 85 ? -16.377 11.634 7.358 1.00 92.31 85 GLN A C 1
ATOM 704 O O . GLN A 1 85 ? -16.931 11.748 8.447 1.00 92.31 85 GLN A O 1
ATOM 709 N N . G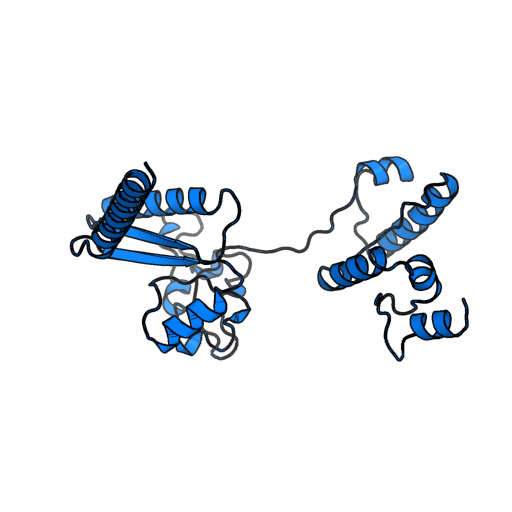LY A 1 86 ? -15.095 11.974 7.192 1.00 90.50 86 GLY A N 1
ATOM 710 C CA . GLY A 1 86 ? -14.235 12.484 8.266 1.00 90.50 86 GLY A CA 1
ATOM 711 C C . GLY A 1 86 ? -14.705 13.834 8.800 1.00 90.50 86 GLY A C 1
ATOM 712 O O . GLY A 1 86 ? -14.834 14.020 10.009 1.00 90.50 86 GLY A O 1
ATOM 713 N N . ILE A 1 87 ? -15.063 14.761 7.907 1.00 90.56 87 ILE A N 1
ATOM 714 C CA . ILE A 1 87 ? -15.679 16.044 8.283 1.00 90.56 87 ILE A CA 1
ATOM 715 C C . ILE A 1 87 ? -17.044 15.816 8.947 1.00 90.56 87 ILE A C 1
ATOM 717 O O . ILE A 1 87 ? -17.365 16.479 9.934 1.00 90.56 87 ILE A O 1
ATOM 721 N N . GLY A 1 88 ? -17.825 14.870 8.420 1.00 91.12 88 GLY A N 1
ATOM 722 C CA . GLY A 1 88 ? -19.129 14.475 8.950 1.00 91.12 88 GLY A CA 1
ATOM 723 C C . GLY A 1 88 ? -19.079 13.696 10.267 1.00 91.12 88 GLY A C 1
ATOM 724 O O . GLY A 1 88 ? -20.122 13.538 10.894 1.00 91.12 88 GLY A O 1
ATOM 725 N N . LYS A 1 89 ? -17.891 13.255 10.711 1.00 88.44 89 LYS A N 1
ATOM 726 C CA . LYS A 1 89 ? -17.687 12.350 11.857 1.00 88.44 89 LYS A CA 1
ATOM 727 C C . LYS A 1 89 ? -18.459 11.030 11.733 1.00 88.44 89 LYS A C 1
ATOM 729 O O . LYS A 1 89 ? -18.994 10.517 12.710 1.00 88.44 89 LYS A O 1
ATOM 734 N N . THR A 1 90 ? -18.510 10.497 10.520 1.00 90.81 90 THR A N 1
ATOM 735 C CA . THR A 1 90 ? -19.214 9.261 10.149 1.00 90.81 90 THR A CA 1
ATOM 736 C C . THR A 1 90 ? -18.292 8.301 9.394 1.00 90.81 90 THR A C 1
ATOM 738 O O . THR A 1 90 ? -18.740 7.525 8.550 1.00 90.81 90 THR A O 1
ATOM 741 N N . LEU A 1 91 ? -16.981 8.375 9.657 1.00 91.69 91 LEU A N 1
ATOM 742 C CA . LEU A 1 91 ? -16.024 7.412 9.116 1.00 91.69 91 LEU A CA 1
ATOM 743 C C . LEU A 1 91 ? -16.321 5.994 9.628 1.00 91.69 91 LEU A C 1
ATOM 745 O O . LEU A 1 91 ? -16.741 5.841 10.775 1.00 91.69 91 LEU A O 1
ATOM 749 N N . PRO A 1 92 ? -16.083 4.965 8.796 1.00 93.25 92 PRO A N 1
ATOM 750 C CA . PRO A 1 92 ? -16.003 3.577 9.246 1.00 93.25 92 PRO A CA 1
ATOM 751 C C . PRO A 1 92 ? -14.903 3.366 10.295 1.00 93.25 92 PRO A C 1
ATOM 753 O O . PRO A 1 92 ? -13.974 4.167 10.388 1.00 93.25 92 PRO A O 1
ATOM 756 N N . ASP A 1 93 ? -14.999 2.263 11.038 1.00 93.56 93 ASP A N 1
ATOM 757 C CA . ASP A 1 93 ? -14.107 1.938 12.159 1.00 93.56 93 ASP A CA 1
ATOM 758 C C . ASP A 1 93 ? -12.643 1.771 11.727 1.00 93.56 93 ASP A C 1
ATOM 760 O O . ASP A 1 93 ? -11.732 2.216 12.421 1.00 93.56 93 ASP A O 1
ATOM 764 N N . LEU A 1 94 ? -12.416 1.159 10.559 1.00 94.31 94 LEU A N 1
ATOM 765 C CA . LEU A 1 94 ? -11.101 1.018 9.940 1.00 94.31 94 LEU A CA 1
ATOM 766 C C . LEU A 1 94 ? -11.123 1.598 8.526 1.00 94.31 94 LEU A C 1
ATOM 768 O O . LEU A 1 94 ? -12.017 1.320 7.724 1.00 94.31 94 LEU A O 1
ATOM 772 N N . VAL A 1 95 ? -10.104 2.386 8.204 1.00 93.62 95 VAL A N 1
ATOM 773 C CA . VAL A 1 95 ? -9.967 3.070 6.916 1.00 93.62 95 VAL A CA 1
ATOM 774 C C . VAL A 1 95 ? -8.602 2.728 6.343 1.00 93.62 95 VAL A C 1
ATOM 776 O O . VAL A 1 95 ? -7.586 2.922 7.006 1.00 93.62 95 VAL A O 1
ATOM 779 N N . GLN A 1 96 ? -8.558 2.230 5.107 1.00 92.00 96 GLN A N 1
ATOM 780 C CA . GLN A 1 96 ? -7.294 2.092 4.394 1.00 92.00 96 GLN A CA 1
ATOM 781 C C . GLN A 1 96 ? -6.701 3.494 4.202 1.00 92.00 96 GLN A C 1
ATOM 783 O O . GLN A 1 96 ? -7.363 4.376 3.649 1.00 92.00 96 GLN A O 1
ATOM 788 N N . LEU A 1 97 ? -5.472 3.703 4.670 1.00 88.25 97 LEU A N 1
ATOM 789 C CA . LEU A 1 97 ? -4.746 4.957 4.488 1.00 88.25 97 LEU A CA 1
ATOM 790 C C . LEU A 1 97 ? -3.885 4.875 3.229 1.00 88.25 97 LEU A C 1
ATOM 792 O O . LEU A 1 97 ? -3.144 3.910 3.030 1.00 88.25 97 LEU A O 1
ATOM 796 N N . GLY A 1 98 ? -4.008 5.880 2.366 1.00 79.88 98 GLY A N 1
ATOM 797 C CA . GLY A 1 98 ? -3.169 6.071 1.196 1.00 79.88 98 GLY A CA 1
ATOM 798 C C . GLY A 1 98 ? -2.221 7.251 1.380 1.00 79.88 98 GLY A C 1
ATOM 799 O O . GLY A 1 98 ? -2.124 7.868 2.440 1.00 79.88 98 GLY A O 1
ATOM 800 N N . ARG A 1 99 ? -1.501 7.589 0.306 1.00 70.00 99 ARG A N 1
ATOM 801 C CA . ARG A 1 99 ? -0.644 8.786 0.287 1.00 70.00 99 ARG A CA 1
ATOM 802 C C . ARG A 1 99 ? -1.452 10.086 0.269 1.00 70.00 99 ARG A C 1
ATOM 804 O O . ARG A 1 99 ? -0.909 11.136 0.591 1.00 70.00 99 ARG A O 1
ATOM 811 N N . ASP A 1 100 ? -2.715 10.032 -0.141 1.00 70.19 100 ASP A N 1
ATOM 812 C CA . ASP A 1 100 ? -3.564 11.207 -0.346 1.00 70.19 100 ASP A CA 1
ATOM 813 C C . ASP A 1 100 ? -4.124 11.802 0.951 1.00 70.19 100 ASP A C 1
ATOM 815 O O . ASP A 1 100 ? -4.608 12.939 0.954 1.00 70.19 100 ASP A O 1
ATOM 819 N N . GLU A 1 101 ? -4.065 11.032 2.032 1.00 73.00 101 GLU A N 1
ATOM 820 C CA . GLU A 1 101 ? -4.568 11.366 3.358 1.00 73.00 101 GLU A CA 1
ATOM 821 C C . GLU A 1 101 ? -3.490 12.021 4.240 1.00 73.00 101 GLU A C 1
ATOM 823 O O . GLU A 1 101 ? -3.833 12.593 5.282 1.00 73.00 101 GLU A O 1
ATOM 828 N N . LEU A 1 102 ? -2.218 11.997 3.807 1.00 68.25 102 LEU A N 1
ATOM 829 C CA . LEU A 1 102 ? -1.072 12.599 4.501 1.00 68.25 102 LEU A CA 1
ATOM 830 C C . LEU A 1 102 ? -1.360 14.056 4.897 1.00 68.25 102 LEU A C 1
ATOM 832 O O . LEU A 1 102 ? -1.829 14.860 4.089 1.00 68.25 102 LEU A O 1
ATOM 836 N N . GLY A 1 103 ? -1.100 14.393 6.164 1.00 71.75 103 GLY A N 1
ATOM 837 C CA . GLY A 1 103 ? -1.354 15.724 6.728 1.00 71.75 103 GLY A CA 1
ATOM 838 C C . GLY A 1 103 ? -2.806 15.985 7.154 1.00 71.75 103 GLY A C 1
ATOM 839 O O . GLY A 1 103 ? -3.089 17.008 7.777 1.00 71.75 103 GLY A O 1
ATOM 840 N N . SER A 1 104 ? -3.738 15.072 6.862 1.00 79.62 104 SER A N 1
ATOM 841 C CA . SER A 1 104 ? -5.097 15.083 7.429 1.00 79.62 104 SER A CA 1
ATOM 842 C C . SER A 1 104 ? -5.345 13.950 8.424 1.00 79.62 104 SER A C 1
ATOM 844 O O . SER A 1 104 ? -6.379 13.951 9.094 1.00 79.62 104 SER A O 1
ATOM 846 N N . VAL A 1 105 ? -4.393 13.021 8.554 1.00 87.44 105 VAL A N 1
ATOM 847 C CA . VAL A 1 105 ? -4.527 11.829 9.393 1.00 87.44 105 VAL A CA 1
ATOM 848 C C . VAL A 1 105 ? -4.752 12.185 10.873 1.00 87.44 105 VAL A C 1
ATOM 850 O O . VAL A 1 105 ? -5.785 11.778 11.412 1.00 87.44 105 VAL A O 1
ATOM 853 N N . PRO A 1 106 ? -3.946 13.066 11.506 1.00 89.06 106 PRO A N 1
ATOM 854 C CA . PRO A 1 106 ? -4.130 13.412 12.923 1.00 89.06 106 PRO A CA 1
ATOM 855 C C . PRO A 1 106 ? -5.468 14.094 13.235 1.00 89.06 106 PRO A C 1
ATOM 857 O O . PRO A 1 106 ? -5.897 14.191 14.383 1.00 89.06 106 PRO A O 1
ATOM 860 N N . ARG A 1 107 ? -6.151 14.617 12.208 1.00 88.50 107 ARG A N 1
ATOM 861 C CA . ARG A 1 107 ? -7.436 15.304 12.363 1.00 88.50 107 ARG A CA 1
ATOM 862 C C . ARG A 1 107 ? -8.611 14.336 12.495 1.00 88.50 107 ARG A C 1
ATOM 864 O O . ARG A 1 107 ? -9.613 14.701 13.113 1.00 88.50 107 ARG A O 1
ATOM 871 N N . PHE A 1 108 ? -8.535 13.172 11.853 1.00 89.56 108 PHE A N 1
ATOM 872 C CA . PHE A 1 108 ? -9.676 12.264 11.697 1.00 89.56 108 PHE A CA 1
ATOM 873 C C . PHE A 1 108 ? -9.476 10.899 12.353 1.00 89.56 108 PHE A C 1
ATOM 875 O O . PHE A 1 108 ? -10.466 10.200 12.558 1.00 89.56 108 PHE A O 1
ATOM 882 N N . PHE A 1 109 ? -8.241 10.534 12.693 1.00 91.94 109 PHE A N 1
ATOM 883 C CA . PHE A 1 109 ? -7.899 9.211 13.200 1.00 91.94 109 PHE A CA 1
ATOM 884 C C . PHE A 1 109 ? -7.311 9.278 14.606 1.00 91.94 109 PHE A C 1
ATOM 886 O O . PHE A 1 109 ? -6.799 10.309 15.041 1.00 91.94 109 PHE A O 1
ATOM 893 N N . ILE A 1 110 ? -7.412 8.160 15.319 1.00 93.19 110 ILE A N 1
ATOM 894 C CA . ILE A 1 110 ? -6.758 7.956 16.611 1.00 93.19 110 ILE A CA 1
ATOM 895 C C . ILE A 1 110 ? -5.371 7.353 16.383 1.00 93.19 110 ILE A C 1
ATOM 897 O O . ILE A 1 110 ? -5.216 6.476 15.533 1.00 93.19 110 ILE A O 1
ATOM 901 N N . SER A 1 111 ? -4.377 7.828 17.135 1.00 94.31 111 SER A N 1
ATOM 902 C CA . SER A 1 111 ? -3.042 7.223 17.130 1.00 94.31 111 SER A CA 1
ATOM 903 C C . SER A 1 111 ? -3.107 5.813 17.727 1.00 94.31 111 SER A C 1
ATOM 905 O O . SER A 1 111 ? -3.793 5.593 18.728 1.00 94.31 111 SER A O 1
ATOM 907 N N . ASN A 1 112 ? -2.388 4.869 17.119 1.00 93.75 112 ASN A N 1
ATOM 908 C CA . ASN A 1 112 ? -2.155 3.521 17.639 1.00 93.75 112 ASN A CA 1
ATOM 909 C C . ASN A 1 112 ? -0.702 3.317 18.113 1.00 93.75 112 ASN A C 1
ATOM 911 O O . ASN A 1 112 ? -0.284 2.177 18.320 1.00 93.75 112 ASN A O 1
ATOM 915 N N . THR A 1 113 ? 0.067 4.397 18.307 1.00 95.12 113 THR A N 1
ATOM 916 C CA . THR A 1 113 ? 1.479 4.354 18.735 1.00 95.12 113 THR A CA 1
ATOM 917 C C . THR A 1 113 ? 1.700 3.517 19.990 1.00 95.12 113 THR A C 1
ATOM 919 O O . THR A 1 113 ? 2.596 2.675 20.022 1.00 95.12 113 THR A O 1
ATOM 922 N N . GLU A 1 114 ? 0.880 3.710 21.027 1.00 95.06 114 GLU A N 1
ATOM 923 C CA . GLU A 1 114 ? 1.025 2.956 22.277 1.00 95.06 114 GLU A CA 1
ATOM 924 C C . GLU A 1 114 ? 0.810 1.453 22.078 1.00 95.06 114 GLU A C 1
ATOM 926 O O . GLU A 1 114 ? 1.400 0.644 22.793 1.00 95.06 114 GLU A O 1
ATOM 931 N N . ASP A 1 115 ? -0.033 1.065 21.122 1.00 94.12 115 ASP A N 1
ATOM 932 C CA . ASP A 1 115 ? -0.336 -0.336 20.855 1.00 94.12 115 ASP A CA 1
ATOM 933 C C . ASP A 1 115 ? 0.746 -0.997 20.011 1.00 94.12 115 ASP A C 1
ATOM 935 O O . ASP A 1 115 ? 1.130 -2.128 20.299 1.00 94.12 115 ASP A O 1
ATOM 939 N N . VAL A 1 116 ? 1.305 -0.290 19.025 1.00 94.12 116 VAL A N 1
ATOM 940 C CA . VAL A 1 116 ? 2.375 -0.850 18.186 1.00 94.12 116 VAL A CA 1
ATOM 941 C C . VAL A 1 116 ? 3.708 -0.992 18.929 1.00 94.12 116 VAL A C 1
ATOM 943 O O . VAL A 1 116 ? 4.548 -1.794 18.527 1.00 94.12 116 VAL A O 1
ATOM 946 N N . GLN A 1 117 ? 3.894 -0.265 20.036 1.00 94.62 117 GLN A N 1
ATOM 947 C CA . GLN A 1 117 ? 5.049 -0.413 20.931 1.00 94.62 117 GLN A CA 1
ATOM 948 C C . GLN A 1 117 ? 4.945 -1.626 21.870 1.00 94.62 117 GLN A C 1
ATOM 950 O O . GLN A 1 117 ? 5.941 -2.024 22.477 1.00 94.62 117 GLN A O 1
ATOM 955 N N . LYS A 1 118 ? 3.756 -2.223 22.016 1.00 96.38 118 LYS A N 1
ATOM 956 C CA . LYS A 1 118 ? 3.555 -3.450 22.799 1.00 96.38 118 LYS A CA 1
ATOM 957 C C . LYS A 1 118 ? 3.799 -4.677 21.916 1.00 96.38 118 LYS A C 1
ATOM 959 O O . LYS A 1 118 ? 3.664 -4.580 20.695 1.00 96.38 118 LYS A O 1
ATOM 964 N N . PRO A 1 119 ? 4.120 -5.846 22.497 1.00 96.12 119 PRO A N 1
ATOM 965 C CA . PRO A 1 119 ? 4.196 -7.070 21.718 1.00 96.12 119 PRO A CA 1
ATOM 966 C C . PRO A 1 119 ? 2.868 -7.413 21.041 1.00 96.12 119 PRO A C 1
ATOM 968 O O . PRO A 1 119 ? 1.793 -7.208 21.611 1.00 96.12 119 PRO A O 1
ATOM 971 N N . ASN A 1 120 ? 2.941 -7.939 19.818 1.00 91.94 120 ASN A N 1
ATOM 972 C CA . ASN A 1 120 ? 1.750 -8.327 19.070 1.00 91.94 120 ASN A CA 1
ATOM 973 C C . ASN A 1 120 ? 1.118 -9.588 19.699 1.00 91.94 120 ASN A C 1
ATOM 975 O O . ASN A 1 120 ? 1.761 -10.641 19.689 1.00 91.94 120 ASN A O 1
ATOM 979 N N . PRO A 1 121 ? -0.143 -9.550 20.175 1.00 89.06 121 PRO A N 1
ATOM 980 C CA . PRO A 1 121 ? -0.785 -10.710 20.800 1.00 89.06 121 PRO A CA 1
ATOM 981 C C . PRO A 1 121 ? -0.877 -11.932 19.871 1.00 89.06 121 PRO A C 1
ATOM 983 O O . PRO A 1 121 ? -0.886 -13.067 20.346 1.00 89.06 121 PRO A O 1
ATOM 986 N N . TYR A 1 122 ? -0.879 -11.722 18.552 1.00 88.25 122 TYR A N 1
ATOM 987 C CA . TYR A 1 122 ? -0.913 -12.801 17.563 1.00 88.25 122 TYR A CA 1
ATOM 988 C C . TYR A 1 122 ? 0.425 -13.536 17.388 1.00 88.25 122 TYR A C 1
ATOM 990 O O . TYR A 1 122 ? 0.454 -14.583 16.745 1.00 88.25 122 TYR A O 1
ATOM 998 N N . ASN A 1 123 ? 1.515 -13.039 17.980 1.00 93.94 123 ASN A N 1
ATOM 999 C CA . ASN A 1 123 ? 2.831 -13.683 17.931 1.00 93.94 123 ASN A CA 1
ATOM 1000 C C . ASN A 1 123 ? 3.091 -14.637 19.104 1.00 93.94 123 ASN A C 1
ATOM 1002 O O . ASN A 1 123 ? 4.193 -15.173 19.227 1.00 93.94 123 ASN A O 1
ATOM 1006 N N . LYS A 1 124 ? 2.103 -14.869 19.972 1.00 93.19 124 LYS A N 1
ATOM 1007 C CA . LYS A 1 124 ? 2.240 -15.772 21.116 1.00 93.19 124 LYS A CA 1
ATOM 1008 C C . LYS A 1 124 ? 2.678 -17.178 20.687 1.00 93.19 124 LYS A C 1
ATOM 1010 O O . LYS A 1 124 ? 2.057 -17.788 19.818 1.00 93.19 124 LYS A O 1
ATOM 1015 N N . GLY A 1 125 ? 3.718 -17.715 21.322 1.00 94.44 125 GLY A N 1
ATOM 1016 C CA . GLY A 1 125 ? 4.302 -19.019 21.004 1.00 94.44 125 GLY A CA 1
ATOM 1017 C C . GLY A 1 125 ? 5.225 -19.025 19.782 1.00 94.44 125 GLY A C 1
ATOM 1018 O O . GLY A 1 125 ? 5.587 -20.103 19.310 1.00 94.44 125 GLY A O 1
ATOM 1019 N N . THR A 1 126 ? 5.594 -17.853 19.262 1.00 96.06 126 THR A N 1
ATOM 1020 C CA . THR A 1 126 ? 6.581 -17.689 18.185 1.00 96.06 126 THR A CA 1
ATOM 1021 C C . THR A 1 126 ? 7.849 -17.024 18.719 1.00 96.06 126 THR A C 1
ATOM 1023 O O . THR A 1 126 ? 7.845 -16.452 19.807 1.00 96.06 126 THR A O 1
ATOM 1026 N N . ASP A 1 127 ? 8.916 -17.008 17.920 1.00 96.56 127 ASP A N 1
ATOM 1027 C CA . ASP A 1 127 ? 10.158 -16.291 18.254 1.00 96.56 127 ASP A CA 1
ATOM 1028 C C . ASP A 1 127 ? 9.972 -14.758 18.360 1.00 96.56 127 ASP A C 1
ATOM 1030 O O . ASP A 1 127 ? 10.891 -14.050 18.766 1.00 96.56 127 ASP A O 1
ATOM 1034 N N . LEU A 1 128 ? 8.790 -14.237 17.998 1.00 96.44 128 LEU A N 1
ATOM 1035 C CA . LEU A 1 128 ? 8.429 -12.818 18.041 1.00 96.44 128 LEU A CA 1
ATOM 1036 C C . LEU A 1 128 ? 7.460 -12.467 19.188 1.00 96.44 128 LEU A C 1
ATOM 1038 O O . LEU A 1 128 ? 6.915 -11.365 19.187 1.00 96.44 128 LEU A O 1
ATOM 1042 N N . GLU A 1 129 ? 7.199 -13.379 20.136 1.00 96.75 129 GLU A N 1
ATOM 1043 C CA . GLU A 1 129 ? 6.209 -13.181 21.216 1.00 96.75 129 GLU A CA 1
ATOM 1044 C C . GLU A 1 129 ? 6.482 -11.937 22.075 1.00 96.75 129 GLU A C 1
ATOM 1046 O O . GLU A 1 129 ? 5.542 -11.227 22.419 1.00 96.75 129 GLU A O 1
ATOM 1051 N N . ASP A 1 130 ? 7.751 -11.645 22.368 1.00 96.62 130 ASP A N 1
ATOM 1052 C CA . ASP A 1 130 ? 8.171 -10.505 23.199 1.00 96.62 130 ASP A CA 1
ATOM 1053 C C . ASP A 1 130 ? 8.653 -9.294 22.374 1.00 96.62 130 ASP A C 1
ATOM 1055 O O . ASP A 1 130 ? 9.173 -8.320 22.923 1.00 96.62 130 ASP A O 1
ATOM 1059 N N . VAL A 1 131 ? 8.510 -9.346 21.046 1.00 97.00 131 VAL A N 1
ATOM 1060 C CA . VAL A 1 131 ? 8.961 -8.283 20.135 1.00 97.00 131 VAL A CA 1
ATOM 1061 C C . VAL A 1 131 ? 7.841 -7.252 19.960 1.00 97.00 131 VAL A C 1
ATOM 1063 O O . VAL A 1 131 ? 6.717 -7.656 19.642 1.00 97.00 131 VAL A O 1
ATOM 1066 N N . PRO A 1 132 ? 8.111 -5.937 20.127 1.00 95.62 132 PRO A N 1
ATOM 1067 C CA . PRO A 1 132 ? 7.137 -4.883 19.842 1.00 95.62 132 PRO A CA 1
ATOM 1068 C C . PRO A 1 132 ? 6.505 -5.061 18.465 1.00 95.62 132 PRO A C 1
ATOM 1070 O O . PRO A 1 132 ? 7.202 -5.370 17.501 1.00 95.62 132 PRO A O 1
ATOM 1073 N N . TRP A 1 133 ? 5.193 -4.857 18.343 1.00 94.00 133 TRP A N 1
ATOM 1074 C CA . TRP A 1 133 ? 4.470 -5.113 17.099 1.00 94.00 133 TRP A CA 1
ATOM 1075 C C . TRP A 1 133 ? 5.082 -4.358 15.912 1.00 94.00 133 TRP A C 1
ATOM 1077 O O . TRP A 1 133 ? 5.268 -4.956 14.852 1.00 94.00 133 TRP A O 1
ATOM 1087 N N . MET A 1 134 ? 5.493 -3.102 16.091 1.00 93.25 134 MET A N 1
ATOM 1088 C CA . MET A 1 134 ? 6.188 -2.340 15.047 1.00 93.25 134 MET A CA 1
ATOM 1089 C C . MET A 1 134 ? 7.473 -3.017 14.550 1.00 93.25 134 MET A C 1
ATOM 1091 O O . MET A 1 134 ? 7.707 -3.069 13.344 1.00 93.25 134 MET A O 1
ATOM 1095 N N . ASP A 1 135 ? 8.245 -3.630 15.447 1.00 93.94 135 ASP A N 1
ATOM 1096 C CA . ASP A 1 135 ? 9.525 -4.280 15.139 1.00 93.94 135 ASP A CA 1
ATOM 1097 C C . ASP A 1 135 ? 9.346 -5.660 14.484 1.00 93.94 135 ASP A C 1
ATOM 1099 O O . ASP A 1 135 ? 10.309 -6.285 14.043 1.00 93.94 135 ASP A O 1
ATOM 1103 N N . THR A 1 136 ? 8.103 -6.142 14.382 1.00 92.25 136 THR A N 1
ATOM 1104 C CA . THR A 1 136 ? 7.771 -7.356 13.618 1.00 92.25 136 THR A CA 1
ATOM 1105 C C . THR A 1 136 ? 7.656 -7.085 12.113 1.00 92.25 136 THR A C 1
ATOM 1107 O O . THR A 1 136 ? 7.632 -8.028 11.319 1.00 92.25 136 THR A O 1
ATOM 1110 N N . TYR A 1 137 ? 7.614 -5.811 11.703 1.00 90.12 137 TYR A N 1
ATOM 1111 C CA . TYR A 1 137 ? 7.635 -5.387 10.302 1.00 90.1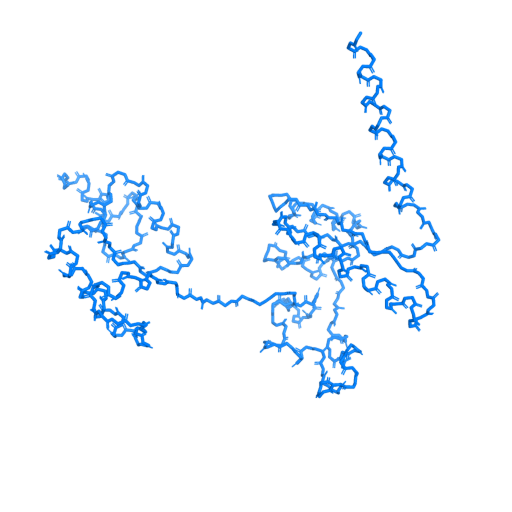2 137 TYR A CA 1
ATOM 1112 C C . TYR A 1 137 ? 9.061 -5.114 9.818 1.00 90.12 137 TYR A C 1
ATOM 1114 O O . TYR A 1 137 ? 9.920 -4.673 10.573 1.00 90.12 137 TYR A O 1
ATOM 1122 N N . LEU A 1 138 ? 9.298 -5.313 8.516 1.00 88.31 138 LEU A N 1
ATOM 1123 C CA . LEU A 1 138 ? 10.623 -5.160 7.891 1.00 88.31 138 LEU A CA 1
ATOM 1124 C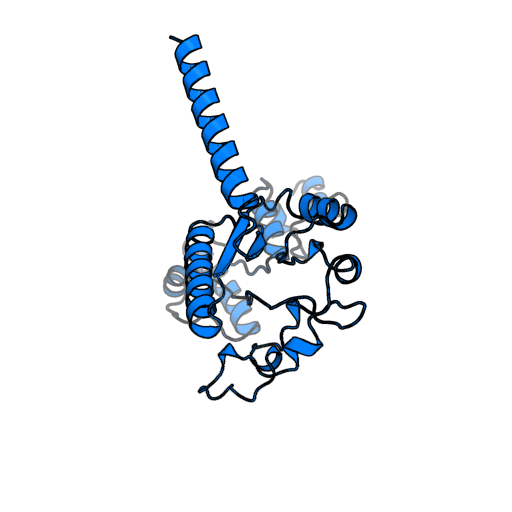 C . LEU A 1 138 ? 11.232 -3.758 8.046 1.00 88.31 138 LEU A C 1
ATOM 1126 O O . LEU A 1 138 ? 12.453 -3.618 8.032 1.00 88.31 138 LEU A O 1
ATOM 1130 N N . ASP A 1 139 ? 10.392 -2.732 8.132 1.00 87.38 139 ASP A N 1
ATOM 1131 C CA . ASP A 1 139 ? 10.783 -1.325 8.148 1.00 87.38 139 ASP A CA 1
ATOM 1132 C C . ASP A 1 139 ? 10.245 -0.574 9.373 1.00 87.38 139 ASP A C 1
ATOM 1134 O O . ASP A 1 139 ? 10.222 0.652 9.364 1.00 87.38 139 ASP A O 1
ATOM 1138 N N . GLY A 1 140 ? 9.782 -1.278 10.410 1.00 88.44 140 GLY A N 1
ATOM 1139 C CA . GLY A 1 140 ? 9.236 -0.633 11.606 1.00 88.44 140 GLY A CA 1
ATOM 1140 C C . GLY A 1 140 ? 7.899 0.082 11.379 1.00 88.44 140 GLY A C 1
ATOM 1141 O O . GLY A 1 140 ? 7.579 1.000 12.124 1.00 88.44 140 GLY A O 1
ATOM 1142 N N . MET A 1 141 ? 7.133 -0.286 10.342 1.00 88.50 141 MET A N 1
ATOM 1143 C CA . MET A 1 141 ? 5.859 0.355 9.979 1.00 88.50 141 MET A CA 1
ATOM 1144 C C . MET A 1 141 ? 5.994 1.830 9.571 1.00 88.50 141 MET A C 1
ATOM 1146 O O . MET A 1 141 ? 5.053 2.609 9.741 1.00 88.50 141 MET A O 1
ATOM 1150 N N . LEU A 1 142 ? 7.130 2.230 8.988 1.00 85.69 142 LEU A N 1
ATOM 1151 C CA . LEU A 1 142 ? 7.375 3.613 8.550 1.00 85.69 142 LEU A CA 1
ATOM 1152 C C . LEU A 1 142 ? 6.265 4.177 7.650 1.00 85.69 142 LEU A C 1
ATOM 1154 O O . LEU A 1 142 ? 5.979 5.371 7.696 1.00 85.69 142 LEU A O 1
ATOM 1158 N N . GLY A 1 143 ? 5.609 3.329 6.853 1.00 82.12 143 GLY A N 1
ATOM 1159 C CA . GLY A 1 143 ? 4.478 3.729 6.011 1.00 82.12 143 GLY A CA 1
ATOM 1160 C C . GLY A 1 143 ? 3.219 4.165 6.774 1.00 82.12 143 GLY A C 1
ATOM 1161 O O . GLY A 1 143 ? 2.326 4.749 6.166 1.00 82.12 143 GLY A O 1
ATOM 1162 N N . SER A 1 144 ? 3.131 3.887 8.077 1.00 87.62 144 SER A N 1
ATOM 1163 C CA . SER A 1 144 ? 1.993 4.220 8.945 1.00 87.62 144 SER A CA 1
ATOM 1164 C C . SER A 1 144 ? 2.257 5.410 9.878 1.00 87.62 144 SER A C 1
ATOM 1166 O O . SER A 1 144 ? 1.362 5.767 10.645 1.00 87.62 144 SER A O 1
ATOM 1168 N N . VAL A 1 145 ? 3.451 6.012 9.814 1.00 89.00 145 VAL A N 1
ATOM 1169 C CA . VAL A 1 145 ? 3.838 7.184 10.615 1.00 89.00 145 VAL A CA 1
ATOM 1170 C C . VAL A 1 145 ? 3.392 8.468 9.917 1.00 89.00 145 VAL A C 1
ATOM 1172 O O . VAL A 1 145 ? 3.755 8.702 8.759 1.00 89.00 145 VAL A O 1
ATOM 1175 N N . ASP A 1 146 ? 2.655 9.334 10.615 1.00 88.94 146 ASP A N 1
ATOM 1176 C CA . ASP A 1 146 ? 2.410 10.694 10.130 1.00 88.94 146 ASP A CA 1
ATOM 1177 C C . ASP A 1 146 ? 3.634 11.578 10.411 1.00 88.94 146 ASP A C 1
ATOM 1179 O O . ASP A 1 146 ? 4.175 11.626 11.514 1.00 88.94 146 ASP A O 1
ATOM 1183 N N . GLN A 1 147 ? 4.109 12.287 9.389 1.00 86.19 147 GLN A N 1
ATOM 1184 C CA . GLN A 1 147 ? 5.342 13.075 9.489 1.00 86.19 147 GLN A CA 1
ATOM 1185 C C . GLN A 1 147 ? 5.189 14.350 10.331 1.00 86.19 147 GLN A C 1
ATOM 1187 O O . GLN A 1 147 ? 6.190 14.998 10.637 1.00 86.19 147 GLN A O 1
ATOM 1192 N N . THR A 1 148 ? 3.959 14.742 10.664 1.00 85.75 148 THR A N 1
ATOM 1193 C CA . THR A 1 148 ? 3.670 16.001 11.355 1.00 85.75 148 THR A CA 1
ATOM 1194 C C . THR A 1 148 ? 3.845 15.865 12.861 1.00 85.75 148 THR A C 1
ATOM 1196 O O . THR A 1 148 ? 4.435 16.743 13.488 1.00 85.75 148 THR A O 1
ATOM 1199 N N . ASP A 1 149 ? 3.323 14.785 13.439 1.00 91.12 149 ASP A N 1
ATOM 1200 C CA . ASP A 1 149 ? 3.346 14.517 14.880 1.00 91.12 149 ASP A CA 1
ATOM 1201 C C . ASP A 1 149 ? 4.190 13.291 15.259 1.00 91.12 149 ASP A C 1
ATOM 1203 O O . ASP A 1 149 ? 4.471 13.107 16.440 1.00 91.12 149 ASP A O 1
ATOM 1207 N N . LEU A 1 150 ? 4.680 12.535 14.267 1.00 90.75 150 LEU A N 1
ATOM 1208 C CA . LEU A 1 150 ? 5.507 11.335 14.435 1.00 90.75 150 LEU A CA 1
ATOM 1209 C C . LEU A 1 150 ? 4.783 10.194 15.163 1.00 90.75 150 LEU A C 1
ATOM 1211 O O . LEU A 1 150 ? 5.425 9.330 15.761 1.00 90.75 150 LEU A O 1
ATOM 1215 N N . GLU A 1 151 ? 3.454 10.177 15.077 1.00 93.25 151 GLU A N 1
ATOM 1216 C CA . GLU A 1 151 ? 2.598 9.132 15.628 1.00 93.25 151 GLU A CA 1
ATOM 1217 C C . GLU A 1 151 ? 2.225 8.094 14.552 1.00 93.25 151 GLU A C 1
ATOM 1219 O O . GLU A 1 151 ? 2.149 8.394 13.355 1.00 93.25 151 GLU A O 1
ATOM 1224 N N . TYR A 1 152 ? 1.973 6.856 14.979 1.00 92.81 152 TYR A N 1
ATOM 1225 C CA . TYR A 1 152 ? 1.415 5.801 14.138 1.00 92.81 152 TYR A CA 1
ATOM 1226 C C . TYR A 1 152 ? -0.110 5.918 14.104 1.00 92.81 152 TYR A C 1
ATOM 1228 O O . TYR A 1 152 ? -0.745 6.095 15.142 1.00 92.81 152 TYR A O 1
ATOM 1236 N N . TYR A 1 153 ? -0.702 5.772 12.917 1.00 92.19 153 TYR A N 1
ATOM 1237 C CA . TYR A 1 153 ? -2.160 5.843 12.716 1.00 92.19 153 TYR A CA 1
ATOM 1238 C C . TYR A 1 153 ? -2.746 4.619 12.002 1.00 92.19 153 TYR A C 1
ATOM 1240 O O . TYR A 1 153 ? -3.874 4.641 11.507 1.00 92.19 153 TYR A O 1
ATOM 1248 N N . GLY A 1 154 ? -1.985 3.535 11.907 1.00 89.12 154 GLY A N 1
ATOM 1249 C CA . GLY A 1 154 ? -2.443 2.327 11.240 1.00 89.12 154 GLY A CA 1
ATOM 1250 C C . GLY A 1 154 ? -1.466 1.173 11.360 1.00 89.12 154 GLY A C 1
ATOM 1251 O O . GLY A 1 154 ? -0.390 1.300 11.939 1.00 89.12 154 GLY A O 1
ATOM 1252 N N . ALA A 1 155 ? -1.865 0.036 10.796 1.00 86.44 155 ALA A N 1
ATOM 1253 C CA . ALA A 1 155 ? -1.007 -1.121 10.590 1.00 86.44 155 ALA A CA 1
ATOM 1254 C C . ALA A 1 155 ? -0.633 -1.207 9.107 1.00 86.44 155 ALA A C 1
ATOM 1256 O O . ALA A 1 155 ? -1.507 -1.154 8.237 1.00 86.44 155 ALA A O 1
ATOM 1257 N N . SER A 1 156 ? 0.659 -1.336 8.811 1.00 82.62 156 SER A N 1
ATOM 1258 C CA . SER A 1 156 ? 1.134 -1.476 7.434 1.00 82.62 156 SER A CA 1
ATOM 1259 C C . SER A 1 156 ? 0.626 -2.797 6.847 1.00 82.62 156 SER A C 1
ATOM 1261 O O . SER A 1 156 ? 1.002 -3.867 7.298 1.00 82.62 156 SER A O 1
ATOM 1263 N N . SER A 1 157 ? -0.248 -2.748 5.843 1.00 80.69 157 SER A N 1
ATOM 1264 C CA . SER A 1 157 ? -0.869 -3.954 5.270 1.00 80.69 157 SER A CA 1
ATOM 1265 C C . SER A 1 157 ? -0.133 -4.510 4.052 1.00 80.69 157 SER A C 1
ATOM 1267 O O . SER A 1 157 ? -0.449 -5.596 3.567 1.00 80.69 157 SER A O 1
ATOM 1269 N N . SER A 1 158 ? 0.820 -3.764 3.495 1.00 77.56 158 SER A N 1
ATOM 1270 C CA . SER A 1 158 ? 1.546 -4.148 2.285 1.00 77.56 158 SER A CA 1
ATOM 1271 C C . SER A 1 158 ? 2.913 -3.481 2.237 1.00 77.56 158 SER A C 1
ATOM 1273 O O . SER A 1 158 ? 3.058 -2.317 2.604 1.00 77.56 158 SER A O 1
ATOM 1275 N N . THR A 1 159 ? 3.900 -4.206 1.715 1.00 74.25 159 THR A N 1
ATOM 1276 C CA . THR A 1 159 ? 5.241 -3.684 1.443 1.00 74.25 159 THR A CA 1
ATOM 1277 C C . THR A 1 159 ? 5.461 -3.638 -0.061 1.00 74.25 159 THR A C 1
ATOM 1279 O O . THR A 1 159 ? 5.249 -4.626 -0.765 1.00 74.25 159 THR A O 1
ATOM 1282 N N . TYR A 1 160 ? 5.926 -2.495 -0.554 1.00 72.75 160 TYR A N 1
ATOM 1283 C CA . TYR A 1 160 ? 6.302 -2.323 -1.951 1.00 72.75 160 TYR A CA 1
ATOM 1284 C C . TYR A 1 160 ? 7.821 -2.344 -2.078 1.00 72.75 160 TYR A C 1
ATOM 1286 O O . TYR A 1 160 ? 8.536 -1.791 -1.248 1.00 72.75 160 TYR A O 1
ATOM 1294 N N . SER A 1 161 ? 8.315 -2.960 -3.145 1.00 70.44 161 SER A N 1
ATOM 1295 C CA . SER A 1 161 ? 9.732 -2.957 -3.495 1.00 70.44 161 SER A CA 1
ATOM 1296 C C . SER A 1 161 ? 9.879 -2.592 -4.965 1.00 70.44 161 SER A C 1
ATOM 1298 O O . SER A 1 161 ? 8.990 -2.866 -5.775 1.00 70.44 161 SER A O 1
ATOM 1300 N N . ILE A 1 162 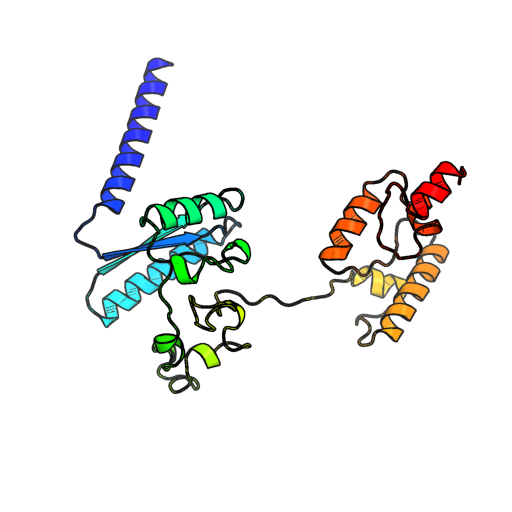? 10.992 -1.953 -5.312 1.00 73.75 162 ILE A N 1
ATOM 1301 C CA . ILE A 1 162 ? 11.321 -1.638 -6.699 1.00 73.75 162 ILE A CA 1
ATOM 1302 C C . ILE A 1 162 ? 12.007 -2.864 -7.290 1.00 73.75 162 ILE A C 1
ATOM 1304 O O . ILE A 1 162 ? 13.013 -3.339 -6.767 1.00 73.75 162 ILE A O 1
ATOM 1308 N N . ARG A 1 163 ? 11.455 -3.378 -8.388 1.00 74.81 163 ARG A N 1
ATOM 1309 C CA . ARG A 1 163 ? 12.029 -4.490 -9.146 1.00 74.81 163 ARG A CA 1
ATOM 1310 C C . ARG A 1 163 ? 12.235 -4.052 -10.586 1.00 74.81 163 ARG A C 1
ATOM 1312 O O . ARG A 1 163 ? 11.360 -3.408 -11.160 1.00 74.81 163 ARG A O 1
ATOM 1319 N N . MET A 1 164 ? 13.378 -4.419 -11.156 1.00 75.12 164 MET A N 1
ATOM 1320 C CA . MET A 1 164 ? 13.624 -4.291 -12.587 1.00 75.12 164 MET A CA 1
ATOM 1321 C C . MET A 1 164 ? 13.149 -5.574 -13.263 1.00 75.12 164 MET A C 1
ATOM 1323 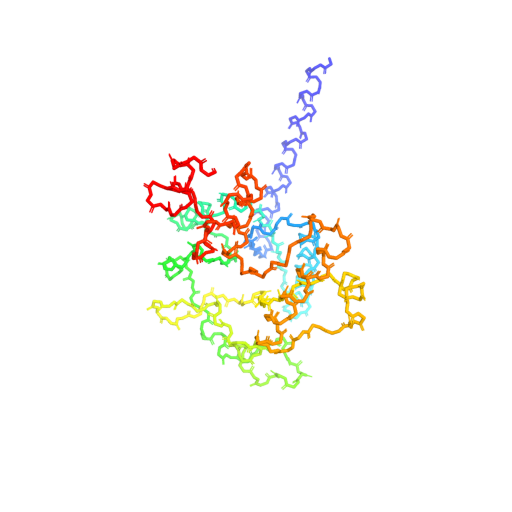O O . MET A 1 164 ? 13.610 -6.664 -12.928 1.00 75.12 164 MET A O 1
ATOM 1327 N N . PHE A 1 165 ? 12.201 -5.440 -14.182 1.00 78.06 165 PHE A N 1
ATOM 1328 C CA . PHE A 1 165 ? 11.753 -6.545 -15.020 1.00 78.06 165 PHE A CA 1
ATOM 1329 C C . PHE A 1 165 ? 12.534 -6.507 -16.330 1.00 78.06 165 PHE A C 1
ATOM 1331 O O . PHE A 1 165 ? 12.745 -5.435 -16.891 1.00 78.06 165 PHE A O 1
ATOM 1338 N N . TYR A 1 166 ? 12.951 -7.672 -16.814 1.00 81.75 166 TYR A N 1
ATOM 1339 C CA . TYR A 1 166 ? 13.634 -7.822 -18.094 1.00 81.75 166 TYR A CA 1
ATOM 1340 C C . TYR A 1 166 ? 13.039 -9.007 -18.858 1.00 81.75 166 TYR A C 1
ATOM 1342 O O . TYR A 1 166 ? 12.413 -9.891 -18.267 1.00 81.75 166 TYR A O 1
ATOM 1350 N N . ASN A 1 167 ? 13.216 -9.017 -20.178 1.00 87.62 167 ASN A N 1
ATOM 1351 C CA . ASN A 1 167 ? 12.816 -10.140 -21.015 1.00 87.62 167 ASN A CA 1
ATOM 1352 C C . ASN A 1 167 ? 13.968 -11.152 -21.086 1.00 87.62 167 ASN A C 1
ATOM 1354 O O . ASN A 1 167 ? 14.968 -10.906 -21.758 1.00 87.62 167 ASN A O 1
ATOM 1358 N N . ALA A 1 168 ? 13.831 -12.270 -20.371 1.00 89.94 168 ALA A N 1
ATOM 1359 C CA . ALA A 1 168 ? 14.873 -13.291 -20.292 1.00 89.94 168 ALA A CA 1
ATOM 1360 C C . ALA A 1 168 ? 15.157 -13.974 -21.636 1.00 89.94 168 ALA A C 1
ATOM 1362 O O . ALA A 1 168 ? 16.304 -14.305 -21.915 1.00 89.94 168 ALA A O 1
ATOM 1363 N N . ASP A 1 169 ? 14.146 -14.140 -22.488 1.00 92.19 169 ASP A N 1
ATOM 1364 C CA . ASP A 1 169 ? 14.338 -14.773 -23.793 1.00 92.19 169 ASP A CA 1
ATOM 1365 C C . ASP A 1 169 ? 15.146 -13.868 -24.726 1.00 92.19 169 ASP A C 1
ATOM 1367 O O . ASP A 1 169 ? 16.082 -14.341 -25.362 1.00 92.19 169 ASP A O 1
ATOM 1371 N N . LEU A 1 170 ? 14.873 -12.556 -24.720 1.00 90.56 170 LEU A N 1
ATOM 1372 C CA . LEU A 1 170 ? 15.675 -11.586 -25.478 1.00 90.56 170 LEU A CA 1
ATOM 1373 C C . LEU A 1 170 ? 17.119 -11.497 -24.969 1.00 90.56 170 LEU A C 1
ATOM 1375 O O . LEU A 1 170 ? 18.035 -11.318 -25.764 1.00 90.56 170 LEU A O 1
ATOM 1379 N N . MET A 1 171 ? 17.342 -11.637 -23.661 1.00 90.44 171 MET A N 1
ATOM 1380 C CA . MET A 1 171 ? 18.697 -11.650 -23.094 1.00 90.44 171 MET A CA 1
ATOM 1381 C C . MET A 1 171 ? 19.504 -12.874 -23.537 1.00 90.44 171 MET A C 1
ATOM 1383 O O . MET A 1 171 ? 20.682 -12.740 -23.873 1.00 90.44 171 MET A O 1
ATOM 1387 N N . ARG A 1 172 ? 18.870 -14.053 -23.586 1.00 92.81 172 ARG A N 1
ATOM 1388 C CA . ARG A 1 172 ? 19.496 -15.268 -24.126 1.00 92.81 172 ARG A CA 1
ATOM 1389 C C . ARG A 1 172 ? 19.754 -15.156 -25.621 1.00 92.81 172 ARG A C 1
ATOM 1391 O O . ARG A 1 172 ? 20.832 -15.513 -26.069 1.00 92.81 172 ARG A O 1
ATOM 1398 N N . GLU A 1 173 ? 18.779 -14.658 -26.378 1.00 92.38 173 GLU A N 1
ATOM 1399 C CA . GLU A 1 173 ? 18.893 -14.488 -27.830 1.00 92.38 173 GLU A CA 1
ATOM 1400 C C . GLU A 1 173 ? 20.053 -13.549 -28.192 1.00 92.38 173 GLU A C 1
ATOM 1402 O O . GLU A 1 173 ? 20.844 -13.867 -29.076 1.00 92.38 173 GLU A O 1
ATOM 1407 N N . ALA A 1 174 ? 20.187 -12.432 -27.470 1.00 91.19 174 ALA A N 1
ATOM 1408 C CA . ALA A 1 174 ? 21.200 -11.422 -27.751 1.00 91.19 174 ALA A CA 1
ATOM 1409 C C . ALA A 1 174 ? 22.603 -11.780 -27.236 1.00 91.19 174 ALA A C 1
ATOM 1411 O O . ALA A 1 174 ? 23.596 -11.472 -27.896 1.00 91.19 174 ALA A O 1
ATOM 1412 N N . PHE A 1 175 ? 22.710 -12.400 -26.056 1.00 91.69 175 PHE A N 1
ATOM 1413 C CA . PHE A 1 175 ? 23.997 -12.531 -25.358 1.00 91.69 175 PHE A CA 1
ATOM 1414 C C . PHE A 1 175 ? 24.277 -13.907 -24.750 1.00 91.69 175 PHE A C 1
ATOM 1416 O O . PHE A 1 175 ? 25.339 -14.079 -24.156 1.00 91.69 175 PHE A O 1
ATOM 1423 N N . ASP A 1 176 ? 23.351 -14.864 -24.863 1.00 90.81 176 ASP A N 1
ATOM 1424 C CA . ASP A 1 176 ? 23.427 -16.178 -24.204 1.00 90.81 176 ASP A CA 1
ATOM 1425 C C . ASP A 1 176 ? 23.646 -16.070 -22.679 1.00 90.81 176 ASP A C 1
ATOM 1427 O O . ASP A 1 176 ? 24.393 -16.836 -22.070 1.00 90.81 176 ASP A O 1
ATOM 1431 N N . VAL A 1 177 ? 23.012 -15.071 -22.047 1.00 86.12 177 VAL A N 1
ATOM 1432 C CA . VAL A 1 177 ? 23.070 -14.857 -20.591 1.00 86.12 177 VAL A CA 1
ATOM 1433 C C . VAL A 1 177 ? 21.702 -15.029 -19.939 1.00 86.12 177 VAL A C 1
ATOM 1435 O O . VAL A 1 177 ? 20.683 -14.550 -20.435 1.00 86.12 177 VAL A O 1
ATOM 1438 N N . ASP A 1 178 ? 21.704 -15.684 -18.780 1.00 83.25 178 ASP A N 1
ATOM 1439 C CA . ASP A 1 178 ? 20.510 -15.939 -17.967 1.00 83.25 178 ASP A CA 1
ATOM 1440 C C . ASP A 1 178 ? 20.333 -14.952 -16.808 1.00 83.25 178 ASP A C 1
ATOM 1442 O O . ASP A 1 178 ? 19.247 -14.855 -16.235 1.00 83.25 178 ASP A O 1
ATOM 1446 N N . GLU A 1 179 ? 21.386 -14.218 -16.446 1.00 85.81 179 GLU A N 1
ATOM 1447 C CA . GLU A 1 179 ? 21.368 -13.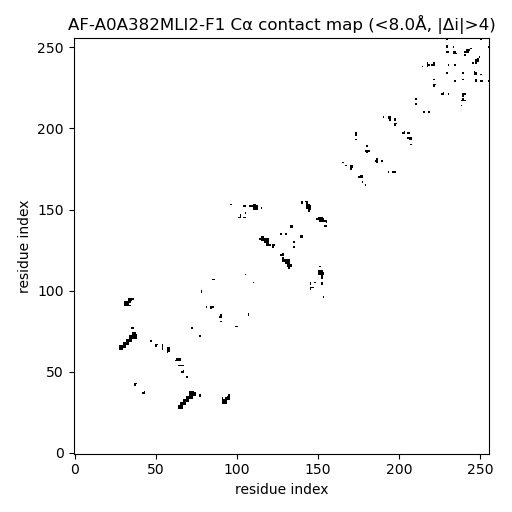302 -15.308 1.00 85.81 179 GLU A CA 1
ATOM 1448 C C . GLU A 1 179 ? 21.570 -11.850 -15.758 1.00 85.81 179 GLU A C 1
ATOM 1450 O O . GLU A 1 179 ? 22.467 -11.563 -16.557 1.00 85.81 179 GLU A O 1
ATOM 1455 N N . PRO A 1 180 ? 20.756 -10.906 -15.249 1.00 85.50 180 PRO A N 1
ATOM 1456 C CA . PRO A 1 180 ? 20.951 -9.494 -15.527 1.00 85.50 180 PRO A CA 1
ATOM 1457 C C . PRO A 1 180 ? 22.200 -8.965 -14.797 1.00 85.50 180 PRO A C 1
ATOM 1459 O O . PRO A 1 180 ? 22.577 -9.480 -13.741 1.00 85.50 180 PRO A O 1
ATOM 1462 N N . PRO A 1 181 ? 22.824 -7.892 -15.305 1.00 88.12 181 PRO A N 1
ATOM 1463 C CA . PRO A 1 181 ? 23.990 -7.285 -14.680 1.00 88.12 181 PRO A CA 1
ATOM 1464 C C . PRO A 1 181 ? 23.660 -6.761 -13.280 1.00 88.12 181 PRO A C 1
ATOM 1466 O O . PRO A 1 181 ? 22.635 -6.116 -13.059 1.00 88.12 181 PRO A O 1
ATOM 1469 N N . SER A 1 182 ? 24.570 -6.987 -12.332 1.00 87.12 182 SER A N 1
ATOM 1470 C CA . SER A 1 182 ? 24.426 -6.536 -10.941 1.00 87.12 182 SER A CA 1
ATOM 1471 C C . SER A 1 182 ? 24.942 -5.112 -10.698 1.00 87.12 182 SER A C 1
ATOM 1473 O O . SER A 1 182 ? 24.801 -4.584 -9.596 1.00 87.12 182 SER A O 1
ATOM 1475 N N . GLY A 1 183 ? 25.587 -4.499 -11.696 1.00 88.31 183 GLY A N 1
ATOM 1476 C CA . GLY A 1 183 ? 26.236 -3.195 -11.592 1.00 88.31 183 GLY A CA 1
ATOM 1477 C C . GLY A 1 183 ? 25.757 -2.208 -12.652 1.00 88.31 183 GLY A C 1
ATOM 1478 O O . GLY A 1 183 ? 25.455 -2.583 -13.779 1.00 88.31 183 GLY A O 1
ATOM 1479 N N . TYR A 1 184 ? 25.746 -0.916 -12.311 1.00 85.19 184 TYR A N 1
ATOM 1480 C CA . TYR A 1 184 ? 25.286 0.143 -13.218 1.00 85.19 184 TYR A CA 1
ATOM 1481 C C . TYR A 1 184 ? 26.101 0.227 -14.519 1.00 85.19 184 TYR A C 1
ATOM 1483 O O . TYR A 1 184 ? 25.543 0.417 -15.592 1.00 85.19 184 TYR A O 1
ATOM 1491 N N . ARG A 1 185 ? 27.427 0.061 -14.446 1.00 90.06 185 ARG A N 1
ATOM 1492 C CA . ARG A 1 185 ? 28.288 0.095 -15.641 1.00 90.06 185 ARG A CA 1
ATOM 1493 C C . ARG A 1 185 ? 28.040 -1.096 -16.558 1.00 90.06 185 ARG A C 1
ATOM 1495 O O . ARG A 1 185 ? 27.936 -0.907 -17.763 1.00 90.06 185 ARG A O 1
ATOM 1502 N N . ASP A 1 186 ? 27.903 -2.281 -15.975 1.00 89.75 186 ASP A N 1
ATOM 1503 C CA . ASP A 1 186 ? 27.611 -3.505 -16.721 1.00 89.75 186 ASP A CA 1
ATOM 1504 C C . ASP A 1 186 ? 26.206 -3.438 -17.331 1.00 89.75 186 ASP A C 1
ATOM 1506 O O . ASP A 1 186 ? 25.998 -3.884 -18.451 1.00 89.75 186 ASP A O 1
ATOM 1510 N N . PHE A 1 187 ? 25.263 -2.788 -16.642 1.00 89.12 187 PHE A N 1
ATOM 1511 C CA . PHE A 1 187 ? 23.947 -2.463 -17.179 1.00 89.12 187 PHE A CA 1
ATOM 1512 C C . PHE A 1 187 ? 24.019 -1.534 -18.400 1.00 89.12 187 PHE A C 1
ATOM 1514 O O . PHE A 1 187 ? 23.409 -1.828 -19.423 1.00 89.12 187 PHE A O 1
ATOM 1521 N N . LEU A 1 188 ? 24.802 -0.451 -18.346 1.00 88.50 188 LEU A N 1
ATOM 1522 C CA . LEU A 1 188 ? 24.987 0.424 -19.511 1.00 88.50 188 LEU A CA 1
ATOM 1523 C C . LEU A 1 188 ? 25.678 -0.297 -20.678 1.00 88.50 188 LEU A C 1
ATOM 1525 O O . LEU A 1 188 ? 25.287 -0.108 -21.827 1.00 88.50 188 LEU A O 1
ATOM 1529 N N . ALA A 1 189 ? 26.679 -1.132 -20.388 1.00 90.19 189 ALA A N 1
ATOM 1530 C CA . ALA A 1 189 ? 27.363 -1.934 -21.398 1.00 90.19 189 ALA A CA 1
ATOM 1531 C C . ALA A 1 189 ? 26.413 -2.944 -22.056 1.00 90.19 189 ALA A C 1
ATOM 1533 O O . ALA A 1 189 ? 26.436 -3.098 -23.274 1.00 90.19 189 ALA A O 1
ATOM 1534 N N . LEU A 1 190 ? 25.539 -3.574 -21.267 1.00 90.31 190 LEU A N 1
ATOM 1535 C CA . LEU A 1 190 ? 24.490 -4.452 -21.769 1.00 90.31 190 LEU A CA 1
ATOM 1536 C C . LEU A 1 190 ? 23.536 -3.701 -22.708 1.00 90.31 190 LEU A C 1
ATOM 1538 O O . LEU A 1 190 ? 23.254 -4.188 -23.797 1.00 90.31 190 LEU A O 1
ATOM 1542 N N . CYS A 1 191 ? 23.066 -2.511 -22.322 1.00 90.19 191 CYS A N 1
ATOM 1543 C CA . CYS A 1 191 ? 22.198 -1.698 -23.178 1.00 90.19 191 CYS A CA 1
ATOM 1544 C C . CYS A 1 191 ? 22.881 -1.328 -24.503 1.00 90.19 191 CYS A C 1
ATOM 1546 O O . CYS A 1 191 ? 22.265 -1.457 -25.558 1.00 90.19 191 CYS A O 1
ATOM 1548 N N . ALA A 1 192 ? 24.150 -0.911 -24.460 1.00 90.56 192 ALA A N 1
ATOM 1549 C CA . ALA A 1 192 ? 24.917 -0.593 -25.664 1.00 90.56 192 ALA A CA 1
ATOM 1550 C C . ALA A 1 192 ? 25.079 -1.823 -26.573 1.00 90.56 192 ALA A C 1
ATOM 1552 O O . ALA A 1 192 ? 24.746 -1.760 -27.754 1.00 90.56 192 ALA A O 1
ATOM 1553 N N . GLY A 1 193 ? 25.485 -2.964 -26.006 1.00 91.81 193 GLY A N 1
ATOM 1554 C CA . GLY A 1 193 ? 25.589 -4.219 -26.749 1.00 91.81 193 GLY A CA 1
ATOM 1555 C C . GLY A 1 193 ? 24.248 -4.682 -27.321 1.00 91.81 193 GLY A C 1
ATOM 1556 O O . GLY A 1 193 ? 24.214 -5.310 -28.373 1.00 91.81 193 GLY A O 1
ATOM 1557 N N . PHE A 1 194 ? 23.133 -4.347 -26.666 1.00 92.12 194 PHE A N 1
ATOM 1558 C CA . PHE A 1 194 ? 21.808 -4.786 -27.103 1.00 92.12 194 PHE A CA 1
ATOM 1559 C C . PHE A 1 194 ? 21.358 -3.976 -28.311 1.00 92.12 194 PHE A C 1
ATOM 1561 O O . PHE A 1 194 ? 20.796 -4.537 -29.245 1.00 92.12 194 PHE A O 1
ATOM 1568 N N . ALA A 1 195 ? 21.655 -2.674 -28.318 1.00 89.56 195 ALA A N 1
ATOM 1569 C CA . ALA A 1 195 ? 21.438 -1.821 -29.479 1.00 89.56 195 ALA A CA 1
ATOM 1570 C C . ALA A 1 195 ? 22.283 -2.277 -30.683 1.00 89.56 195 ALA A C 1
ATOM 1572 O O . ALA A 1 195 ? 21.770 -2.351 -31.797 1.00 89.56 195 ALA A O 1
ATOM 1573 N N . GLU A 1 196 ? 23.550 -2.641 -30.459 1.00 92.44 196 GLU A N 1
ATOM 1574 C CA . GLU A 1 196 ? 24.424 -3.181 -31.511 1.00 92.44 196 GLU A CA 1
ATOM 1575 C C . GLU A 1 196 ? 23.902 -4.514 -32.068 1.00 92.44 196 GLU A C 1
ATOM 1577 O O . GLU A 1 196 ? 23.817 -4.688 -33.286 1.00 92.44 196 GLU A O 1
ATOM 1582 N N . TRP A 1 197 ? 23.508 -5.438 -31.186 1.00 94.56 197 TRP A N 1
ATOM 1583 C CA . TRP A 1 197 ? 22.923 -6.718 -31.576 1.00 94.56 197 TRP A CA 1
ATOM 1584 C C . TRP A 1 197 ? 21.620 -6.526 -32.364 1.00 94.56 197 TRP A C 1
ATOM 1586 O O . TRP A 1 197 ? 21.493 -7.057 -33.468 1.00 94.56 197 TRP A O 1
ATOM 1596 N N . ALA A 1 198 ? 20.692 -5.705 -31.864 1.00 92.94 198 ALA A N 1
ATOM 1597 C CA . ALA A 1 198 ? 19.420 -5.434 -32.530 1.00 92.94 198 ALA A CA 1
ATOM 1598 C C . ALA A 1 198 ? 19.621 -4.858 -33.941 1.00 92.94 198 ALA A C 1
ATOM 1600 O O . ALA A 1 198 ? 18.962 -5.298 -34.883 1.00 92.94 198 ALA A O 1
ATOM 1601 N N . ALA A 1 199 ? 20.584 -3.945 -34.113 1.00 91.00 199 ALA A N 1
ATOM 1602 C CA . ALA A 1 199 ? 20.941 -3.408 -35.423 1.00 91.00 199 ALA A CA 1
ATOM 1603 C C . ALA A 1 199 ? 21.508 -4.488 -36.367 1.00 91.00 199 ALA A C 1
ATOM 1605 O O . ALA A 1 199 ? 21.178 -4.503 -37.554 1.00 91.00 199 ALA A O 1
ATOM 1606 N N . SER A 1 200 ? 22.335 -5.410 -35.857 1.00 94.00 200 SER A N 1
ATOM 1607 C CA . SER A 1 200 ? 22.893 -6.511 -36.659 1.00 94.00 200 SER A CA 1
ATOM 1608 C C . SER A 1 200 ? 21.850 -7.538 -37.110 1.00 94.00 200 SER A C 1
ATOM 1610 O O . SER A 1 200 ? 21.967 -8.082 -38.206 1.00 94.00 200 SER A O 1
ATOM 1612 N N . GLU A 1 201 ? 20.806 -7.748 -36.307 1.00 94.38 201 GLU A N 1
ATOM 1613 C CA . GLU A 1 201 ? 19.699 -8.671 -36.590 1.00 94.38 201 GLU A CA 1
ATOM 1614 C C . GLU A 1 201 ? 18.523 -7.996 -37.319 1.00 94.38 201 GLU A C 1
ATOM 1616 O O . GLU A 1 201 ? 17.484 -8.621 -37.538 1.00 94.38 201 GLU A O 1
ATOM 1621 N N . HIS A 1 202 ? 18.665 -6.722 -37.709 1.00 91.56 202 HIS A N 1
ATOM 1622 C CA . HIS A 1 202 ? 17.608 -5.922 -38.341 1.00 91.56 202 HIS A CA 1
ATOM 1623 C C . HIS A 1 202 ? 16.310 -5.861 -37.508 1.00 91.56 202 HIS A C 1
ATOM 1625 O O . HIS A 1 202 ? 15.199 -5.942 -38.039 1.00 91.56 202 HIS A O 1
ATOM 1631 N N . ARG A 1 203 ? 16.453 -5.744 -36.183 1.00 88.50 203 ARG A N 1
ATOM 1632 C CA . ARG A 1 203 ? 15.373 -5.655 -35.187 1.00 88.50 203 ARG A CA 1
ATOM 1633 C C . ARG A 1 203 ? 15.176 -4.213 -34.724 1.00 88.50 203 ARG A C 1
ATOM 1635 O O . ARG A 1 203 ? 15.296 -3.903 -33.539 1.00 88.50 203 ARG A O 1
ATOM 1642 N N . ASP A 1 204 ? 14.844 -3.336 -35.667 1.00 80.62 204 ASP A N 1
ATOM 1643 C CA . ASP A 1 204 ? 14.627 -1.900 -35.417 1.00 80.62 204 ASP A CA 1
ATOM 1644 C C . ASP A 1 204 ? 13.424 -1.631 -34.481 1.00 80.62 204 ASP A C 1
ATOM 1646 O O . ASP A 1 204 ? 13.230 -0.526 -33.981 1.00 80.62 204 ASP A O 1
ATOM 1650 N N . ASP A 1 205 ? 12.613 -2.658 -34.202 1.00 80.56 205 ASP A N 1
ATOM 1651 C CA . ASP A 1 205 ? 11.506 -2.633 -33.247 1.00 80.56 205 ASP A CA 1
ATOM 1652 C C . ASP A 1 205 ? 11.945 -2.737 -31.772 1.00 80.56 205 ASP A C 1
ATOM 1654 O O . ASP A 1 205 ? 11.124 -2.563 -30.860 1.00 80.56 205 ASP A O 1
ATOM 1658 N N . LEU A 1 206 ? 13.225 -3.027 -31.518 1.00 83.50 206 LEU A N 1
ATOM 1659 C CA . LEU A 1 206 ? 13.773 -3.242 -30.185 1.00 83.50 206 LEU A CA 1
ATOM 1660 C C . LEU A 1 206 ? 14.672 -2.083 -29.740 1.00 83.50 206 LEU A C 1
ATOM 1662 O O . LEU A 1 206 ? 15.655 -1.732 -30.382 1.00 83.50 206 LEU A O 1
ATOM 1666 N N . THR A 1 207 ? 14.378 -1.530 -28.563 1.00 79.81 207 THR A N 1
ATOM 1667 C CA . THR A 1 207 ? 15.192 -0.490 -27.919 1.00 79.81 207 THR A CA 1
ATOM 1668 C C . THR A 1 207 ? 15.338 -0.822 -26.437 1.00 79.81 207 THR A C 1
ATOM 1670 O O . THR A 1 207 ? 14.323 -1.100 -25.785 1.00 79.81 207 THR A O 1
ATOM 1673 N N . PRO A 1 208 ? 16.559 -0.804 -25.872 1.00 79.00 208 PRO A N 1
ATOM 1674 C CA . PRO A 1 208 ? 16.744 -1.023 -24.447 1.00 79.00 208 PRO A CA 1
ATOM 1675 C C . PRO A 1 208 ? 16.212 0.188 -23.672 1.00 79.00 208 PRO A C 1
ATOM 1677 O O . PRO A 1 208 ? 16.651 1.316 -23.878 1.00 79.00 208 PRO A O 1
ATOM 1680 N N . VAL A 1 209 ? 15.263 -0.045 -22.765 1.00 73.62 209 VAL A N 1
ATOM 1681 C CA . VAL A 1 209 ? 14.671 1.001 -21.922 1.00 73.62 209 VAL A CA 1
ATOM 1682 C C . VAL A 1 209 ? 14.800 0.597 -20.459 1.00 73.62 209 VAL A C 1
ATOM 1684 O O . VAL A 1 209 ? 14.231 -0.408 -20.035 1.00 73.62 209 VAL A O 1
ATOM 1687 N N . ALA A 1 210 ? 15.506 1.411 -19.673 1.00 72.06 210 ALA A N 1
ATOM 1688 C CA . ALA A 1 210 ? 15.412 1.397 -18.217 1.00 72.06 210 ALA A CA 1
ATOM 1689 C C . ALA A 1 210 ? 14.690 2.653 -17.752 1.00 72.06 210 ALA A C 1
ATOM 1691 O O . ALA A 1 210 ? 15.147 3.768 -17.982 1.00 72.06 210 ALA A O 1
ATOM 1692 N N . ALA A 1 211 ? 13.568 2.455 -17.070 1.00 63.38 211 ALA A N 1
ATOM 1693 C CA . ALA A 1 211 ? 12.745 3.541 -16.579 1.00 63.38 211 ALA A CA 1
ATOM 1694 C C . ALA A 1 211 ? 12.297 3.260 -15.148 1.00 63.38 211 ALA A C 1
ATOM 1696 O O . ALA A 1 211 ? 11.853 2.158 -14.817 1.00 63.38 211 ALA A O 1
ATOM 1697 N N . SER A 1 212 ? 12.356 4.280 -14.297 1.00 64.00 212 SER A N 1
ATOM 1698 C CA . SER A 1 212 ? 11.558 4.304 -13.070 1.00 64.00 212 SER A CA 1
ATOM 1699 C C . SER A 1 212 ? 10.069 4.491 -13.400 1.00 64.00 212 SER A C 1
ATOM 1701 O O . SER A 1 212 ? 9.725 4.902 -14.503 1.00 64.00 212 SER A O 1
ATOM 1703 N N . LYS A 1 213 ? 9.159 4.271 -12.436 1.00 54.97 213 LYS A N 1
ATOM 1704 C CA . LYS A 1 213 ? 7.716 4.557 -12.612 1.00 54.97 213 LYS A CA 1
ATOM 1705 C C . LYS A 1 213 ? 7.452 5.976 -13.145 1.00 54.97 213 LYS A C 1
ATOM 1707 O O . LYS A 1 213 ? 6.562 6.151 -13.964 1.00 54.97 213 LYS A O 1
ATOM 1712 N N . TYR A 1 214 ? 8.235 6.961 -12.701 1.00 54.97 214 TYR A N 1
ATOM 1713 C CA . TYR A 1 214 ? 8.123 8.348 -13.161 1.00 54.97 214 TYR A CA 1
ATOM 1714 C C . TYR A 1 214 ? 8.553 8.514 -14.623 1.00 54.97 214 TYR A C 1
ATOM 1716 O O . TYR A 1 214 ? 7.887 9.208 -15.379 1.00 54.97 214 TYR A O 1
ATOM 1724 N N . GLN A 1 215 ? 9.617 7.828 -15.040 1.00 59.59 215 GLN A N 1
ATOM 1725 C CA . GLN A 1 215 ? 10.085 7.844 -16.428 1.00 59.59 215 GLN A CA 1
ATOM 1726 C C . GLN A 1 215 ? 9.235 6.940 -17.337 1.00 59.59 215 GLN A C 1
ATOM 1728 O O . GLN A 1 215 ? 9.159 7.162 -18.536 1.00 59.59 215 GLN A O 1
ATOM 1733 N N . ALA A 1 216 ? 8.550 5.929 -16.801 1.00 60.47 216 ALA A N 1
ATOM 1734 C CA . ALA A 1 216 ? 7.717 5.026 -17.594 1.00 60.47 216 ALA A CA 1
ATOM 1735 C C . ALA A 1 216 ? 6.509 5.744 -18.225 1.00 60.47 216 ALA A C 1
ATOM 1737 O O . ALA A 1 216 ? 6.153 5.446 -19.365 1.00 60.47 216 ALA A O 1
ATOM 1738 N N . ASP A 1 217 ? 5.911 6.716 -17.525 1.00 57.72 217 ASP A N 1
ATOM 1739 C CA . ASP A 1 217 ? 4.845 7.565 -18.084 1.00 57.72 217 ASP A CA 1
ATOM 1740 C C . ASP A 1 217 ? 5.366 8.492 -19.192 1.00 57.72 217 ASP A C 1
ATOM 1742 O O . ASP A 1 217 ? 4.661 8.751 -20.174 1.00 57.72 217 ASP A O 1
ATOM 1746 N N . VAL A 1 218 ? 6.626 8.917 -19.087 1.00 57.66 218 VAL A N 1
ATOM 1747 C CA . VAL A 1 218 ? 7.326 9.622 -20.159 1.00 57.66 218 VAL A CA 1
ATOM 1748 C C . VAL A 1 218 ? 7.480 8.705 -21.376 1.00 57.66 218 VAL A C 1
ATOM 1750 O O . VAL A 1 218 ? 7.025 9.058 -22.458 1.00 57.66 218 VAL A O 1
ATOM 1753 N N . PHE 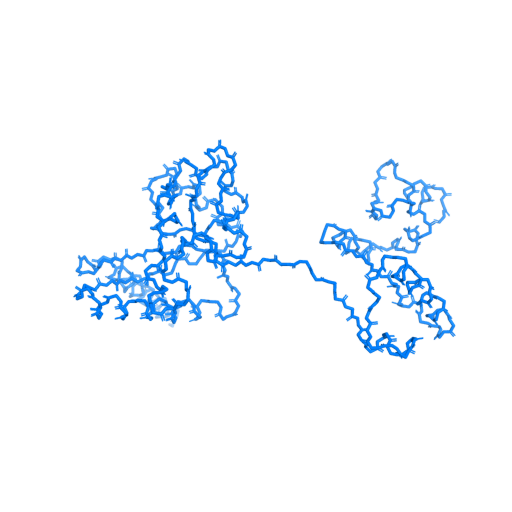A 1 219 ? 8.012 7.488 -21.214 1.00 57.88 219 PHE A N 1
ATOM 1754 C CA . PHE A 1 219 ? 8.149 6.529 -22.323 1.00 57.88 219 PHE A CA 1
ATOM 1755 C C . PHE A 1 219 ? 6.812 6.160 -22.967 1.00 57.88 219 PHE A C 1
ATOM 1757 O O . PHE A 1 219 ? 6.732 5.960 -24.180 1.00 57.88 219 PHE A O 1
ATOM 1764 N N . ARG A 1 220 ? 5.743 6.085 -22.172 1.00 56.47 220 ARG A N 1
ATOM 1765 C CA . ARG A 1 220 ? 4.388 5.854 -22.677 1.00 56.47 220 ARG A CA 1
ATOM 1766 C C . ARG A 1 220 ? 3.903 7.022 -23.539 1.00 56.47 220 ARG A C 1
ATOM 1768 O O . ARG A 1 220 ? 3.235 6.783 -24.542 1.00 56.47 220 ARG A O 1
ATOM 1775 N N . SER A 1 221 ? 4.246 8.251 -23.165 1.00 53.12 221 SER A N 1
ATOM 1776 C CA . SER A 1 221 ? 3.947 9.453 -23.950 1.00 53.12 221 SER A CA 1
ATOM 1777 C C . SER A 1 221 ? 4.809 9.518 -25.217 1.00 53.12 221 SER A C 1
ATOM 1779 O O . SER A 1 221 ? 4.268 9.757 -26.292 1.00 53.12 221 SER A O 1
ATOM 1781 N N . MET A 1 222 ? 6.100 9.177 -25.119 1.00 54.19 222 MET A N 1
ATOM 1782 C CA . MET A 1 222 ? 7.038 9.091 -26.246 1.00 54.19 222 MET A CA 1
ATOM 1783 C C . MET A 1 222 ? 6.614 8.054 -27.297 1.00 54.19 222 MET A C 1
ATOM 1785 O O . MET A 1 222 ? 6.540 8.375 -28.476 1.00 54.19 222 MET A O 1
ATOM 1789 N N . ARG A 1 223 ? 6.273 6.816 -26.901 1.00 51.44 223 ARG A N 1
ATOM 1790 C CA . ARG A 1 223 ? 5.817 5.772 -27.847 1.00 51.44 223 ARG A CA 1
ATOM 1791 C C . ARG A 1 223 ? 4.443 6.055 -28.457 1.00 51.44 223 ARG A C 1
ATOM 1793 O O . ARG A 1 223 ? 4.129 5.520 -29.516 1.00 51.44 223 ARG A O 1
ATOM 1800 N N . ALA A 1 224 ? 3.602 6.833 -27.775 1.00 48.62 224 ALA A N 1
ATOM 1801 C CA . ALA A 1 224 ? 2.311 7.263 -28.308 1.00 48.62 224 ALA A CA 1
ATOM 1802 C C . ALA A 1 224 ? 2.435 8.480 -29.243 1.00 48.62 224 ALA A C 1
ATOM 1804 O O . ALA A 1 224 ? 1.488 8.781 -29.973 1.00 48.62 224 ALA A O 1
ATOM 1805 N N . ALA A 1 225 ? 3.577 9.174 -29.230 1.00 56.22 225 ALA A N 1
ATOM 1806 C CA . ALA A 1 225 ? 3.852 10.290 -30.113 1.00 56.22 225 ALA A CA 1
ATOM 1807 C C . ALA A 1 225 ? 4.334 9.774 -31.474 1.00 56.22 225 ALA A C 1
ATOM 1809 O O . ALA A 1 225 ? 5.255 8.970 -31.575 1.00 56.22 225 ALA A O 1
ATOM 1810 N N . THR A 1 226 ? 3.769 10.307 -32.554 1.00 61.88 226 THR A N 1
ATOM 1811 C CA . THR A 1 226 ? 4.240 10.092 -33.936 1.00 61.88 226 THR A CA 1
ATOM 1812 C C . THR A 1 226 ? 5.650 10.644 -34.200 1.00 61.88 226 THR A C 1
ATOM 1814 O O . THR A 1 226 ? 6.094 10.643 -35.340 1.00 61.88 226 THR A O 1
ATOM 1817 N N . LEU A 1 227 ? 6.326 11.153 -33.166 1.00 68.12 227 LEU A N 1
ATOM 1818 C CA . LEU A 1 227 ? 7.620 11.834 -33.200 1.00 68.12 227 LEU A CA 1
ATOM 1819 C C . LEU A 1 227 ? 8.709 11.025 -32.476 1.00 68.12 227 LEU A C 1
ATOM 1821 O O . LEU A 1 227 ? 9.726 11.585 -32.095 1.00 68.12 227 LEU A O 1
ATOM 1825 N N . PHE A 1 228 ? 8.497 9.726 -32.247 1.00 68.81 228 PHE A N 1
ATOM 1826 C CA . PHE A 1 228 ? 9.410 8.903 -31.450 1.00 68.81 228 PHE A CA 1
ATOM 1827 C C . PHE A 1 228 ? 10.852 8.890 -31.986 1.00 68.81 228 PHE A C 1
ATOM 1829 O O . PHE A 1 228 ? 11.779 9.036 -31.199 1.00 68.81 228 PHE A O 1
ATOM 1836 N N . GLU A 1 229 ? 11.049 8.779 -33.305 1.00 72.12 229 GLU A N 1
ATOM 1837 C CA . GLU A 1 229 ? 12.391 8.847 -33.913 1.00 72.12 229 GLU A CA 1
ATOM 1838 C C . GLU A 1 229 ? 13.042 10.217 -33.688 1.00 72.12 229 GLU A C 1
ATOM 1840 O O . GLU A 1 229 ? 14.168 10.293 -33.205 1.00 72.12 229 GLU A O 1
ATOM 1845 N N . LEU A 1 230 ? 12.289 11.298 -33.911 1.00 75.38 230 LEU A N 1
ATOM 1846 C CA . LEU A 1 230 ? 12.752 12.662 -33.658 1.00 75.38 230 LEU A CA 1
ATOM 1847 C C . LEU A 1 230 ? 13.143 12.875 -32.187 1.00 75.38 230 LEU A C 1
ATOM 1849 O O . LEU A 1 230 ? 14.135 13.543 -31.905 1.00 75.38 230 LEU A O 1
ATOM 1853 N N . MET A 1 231 ? 12.377 12.299 -31.255 1.00 74.69 231 MET A N 1
ATOM 1854 C CA . MET A 1 231 ? 12.677 12.326 -29.822 1.00 74.69 231 MET A CA 1
ATOM 1855 C C . MET A 1 231 ? 13.967 11.563 -29.521 1.00 74.69 231 MET A C 1
ATOM 1857 O O . MET A 1 231 ? 14.841 12.121 -28.878 1.00 74.69 231 MET A O 1
ATOM 1861 N N . LEU A 1 232 ? 14.148 10.341 -30.033 1.00 72.12 232 LEU A N 1
ATOM 1862 C CA . LEU A 1 232 ? 15.382 9.574 -29.811 1.00 72.12 232 LEU A CA 1
ATOM 1863 C C . LEU A 1 232 ? 16.643 10.282 -30.331 1.00 72.12 232 LEU A C 1
ATOM 1865 O O . LEU A 1 232 ? 17.714 10.122 -29.748 1.00 72.12 232 LEU A O 1
ATOM 1869 N N . GLU A 1 233 ? 16.529 11.042 -31.420 1.00 77.00 233 GLU A N 1
ATOM 1870 C CA . GLU A 1 233 ? 17.660 11.757 -32.018 1.00 77.00 233 GLU A CA 1
ATOM 1871 C C . GLU A 1 233 ? 17.992 13.076 -31.310 1.00 77.00 233 GLU A C 1
ATOM 1873 O O . GLU A 1 233 ? 19.159 13.482 -31.280 1.00 77.00 233 GLU A O 1
ATOM 1878 N N . ASN A 1 234 ? 16.986 13.751 -30.745 1.00 75.38 234 ASN A N 1
ATOM 1879 C CA . ASN A 1 234 ? 17.122 15.139 -30.304 1.00 75.38 234 ASN A CA 1
ATOM 1880 C C . ASN A 1 234 ? 16.923 15.366 -28.806 1.00 75.38 234 ASN A C 1
ATOM 1882 O O . ASN A 1 234 ? 17.397 16.391 -28.326 1.00 75.38 234 ASN A O 1
ATOM 1886 N N . ASP A 1 235 ? 16.285 14.447 -28.079 1.00 71.88 235 ASP A N 1
ATOM 1887 C CA . ASP A 1 235 ? 16.072 14.512 -26.628 1.00 71.88 235 ASP A CA 1
ATOM 1888 C C . ASP A 1 235 ? 17.389 14.240 -25.879 1.00 71.88 235 ASP A C 1
ATOM 1890 O O . ASP A 1 235 ? 17.887 13.110 -25.844 1.00 71.88 235 ASP A O 1
ATOM 1894 N N . ARG A 1 236 ? 18.011 15.292 -25.330 1.00 71.50 236 ARG A N 1
ATOM 1895 C CA . ARG A 1 236 ? 19.356 15.197 -24.739 1.00 71.50 236 ARG A CA 1
ATOM 1896 C C . ARG A 1 236 ? 19.329 14.896 -23.255 1.00 71.50 236 ARG A C 1
ATOM 1898 O O . ARG A 1 236 ? 20.318 14.361 -22.741 1.00 71.50 236 ARG A O 1
ATOM 1905 N N . ASP A 1 237 ? 18.267 15.283 -22.565 1.00 65.50 237 ASP A N 1
ATOM 1906 C CA . ASP A 1 237 ? 18.079 14.985 -21.150 1.00 65.50 237 ASP A CA 1
ATOM 1907 C C . ASP A 1 237 ? 17.242 13.717 -20.908 1.00 65.50 237 ASP A C 1
ATOM 1909 O O . ASP A 1 237 ? 17.182 13.235 -19.770 1.00 65.50 237 ASP A O 1
ATOM 1913 N N . PHE A 1 238 ? 16.748 13.103 -21.989 1.00 63.34 238 PHE A N 1
ATOM 1914 C CA . PHE A 1 238 ? 15.980 11.860 -22.008 1.00 63.34 238 PHE A CA 1
ATOM 1915 C C . PHE A 1 238 ? 14.676 11.981 -21.208 1.00 63.34 238 PHE A C 1
A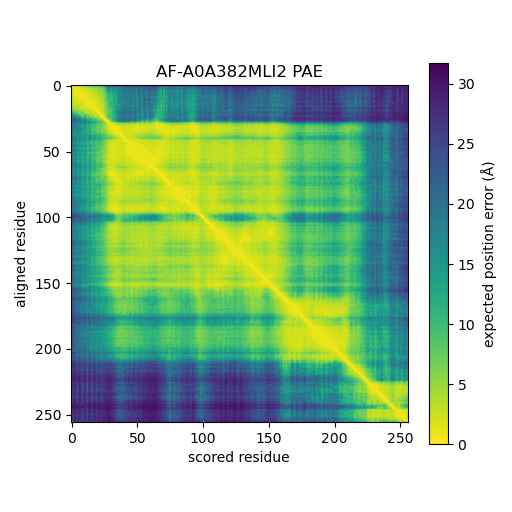TOM 1917 O O . PHE A 1 238 ? 14.212 11.004 -20.600 1.00 63.34 238 PHE A O 1
ATOM 1924 N N . ASP A 1 239 ? 14.113 13.190 -21.156 1.00 62.91 239 ASP A N 1
ATOM 1925 C CA . ASP A 1 239 ? 12.906 13.506 -20.403 1.00 62.91 239 ASP A CA 1
ATOM 1926 C C . ASP A 1 239 ? 11.613 13.277 -21.191 1.00 62.91 239 ASP A C 1
ATOM 1928 O O . ASP A 1 239 ? 10.528 13.386 -20.610 1.00 62.91 239 ASP A O 1
ATOM 1932 N N . GLY A 1 240 ? 11.727 12.933 -22.480 1.00 62.78 240 GLY A N 1
ATOM 1933 C CA . GLY A 1 240 ? 10.649 12.634 -23.410 1.00 62.78 240 GLY A CA 1
ATOM 1934 C C . GLY A 1 240 ? 9.564 13.700 -23.485 1.00 62.78 240 GLY A C 1
ATOM 1935 O O . GLY A 1 240 ? 8.405 13.365 -23.773 1.00 62.78 240 GLY A O 1
ATOM 1936 N N . HIS A 1 241 ? 9.893 14.957 -23.191 1.00 64.94 241 HIS A N 1
ATOM 1937 C CA . HIS A 1 241 ? 8.970 16.073 -23.252 1.00 64.94 241 HIS A CA 1
ATOM 1938 C C . HIS A 1 241 ? 8.981 16.727 -24.641 1.00 64.94 241 HIS A C 1
ATOM 1940 O O . HIS A 1 241 ? 9.995 16.834 -25.325 1.00 64.94 241 HIS A O 1
ATOM 1946 N N . PHE A 1 242 ? 7.796 17.137 -25.098 1.00 64.94 242 PHE A N 1
ATOM 1947 C CA . PHE A 1 242 ? 7.626 17.900 -26.334 1.00 64.94 242 PHE A CA 1
ATOM 1948 C C . PHE A 1 242 ? 6.862 19.183 -26.008 1.00 64.94 242 PHE A C 1
ATOM 1950 O O . PHE A 1 242 ? 5.630 19.242 -26.104 1.00 64.94 242 PHE A O 1
ATOM 1957 N N . GLY A 1 243 ? 7.595 20.192 -25.545 1.00 62.84 243 GLY A N 1
ATOM 1958 C CA . GLY A 1 243 ? 7.076 21.445 -25.016 1.00 62.84 243 GLY A CA 1
ATOM 1959 C C . GLY A 1 243 ? 7.750 22.686 -25.601 1.00 62.84 243 GLY A C 1
ATOM 1960 O O . GLY A 1 243 ? 8.683 22.625 -26.395 1.00 62.84 243 GLY A O 1
ATOM 1961 N N . ALA A 1 244 ? 7.228 23.856 -25.222 1.00 51.22 244 ALA A N 1
ATOM 1962 C CA . ALA A 1 244 ? 7.482 25.142 -25.882 1.00 51.22 244 ALA A CA 1
ATOM 1963 C C . ALA A 1 244 ? 8.942 25.650 -25.842 1.00 51.22 244 ALA A C 1
ATOM 1965 O O . ALA A 1 244 ? 9.221 26.666 -26.474 1.00 51.22 244 ALA A O 1
ATOM 1966 N N . ASN A 1 245 ? 9.849 24.982 -25.120 1.00 53.09 245 ASN A N 1
ATOM 1967 C CA . ASN A 1 245 ? 11.251 25.379 -24.951 1.00 53.09 245 ASN A CA 1
ATOM 1968 C C . ASN A 1 245 ? 12.237 24.198 -25.010 1.00 53.09 245 ASN A C 1
ATOM 1970 O O . ASN A 1 245 ? 13.386 24.369 -24.604 1.00 53.09 245 ASN A O 1
ATOM 1974 N N . ASP A 1 246 ? 11.812 23.041 -25.513 1.00 67.81 246 ASP A N 1
ATOM 1975 C CA . ASP A 1 246 ? 12.618 21.821 -25.439 1.00 67.81 246 ASP A CA 1
ATOM 1976 C C . ASP A 1 246 ? 13.388 21.597 -26.744 1.00 67.81 246 ASP A C 1
ATOM 1978 O O . ASP A 1 246 ? 12.924 21.961 -27.833 1.00 67.81 246 ASP A O 1
ATOM 1982 N N . GLU A 1 247 ? 14.564 20.978 -26.645 1.00 72.56 247 GLU A N 1
ATOM 1983 C CA . GLU A 1 247 ? 15.387 20.533 -27.777 1.00 72.56 247 GLU A CA 1
ATOM 1984 C C . GLU A 1 247 ? 14.588 19.844 -28.888 1.00 72.56 247 GLU A C 1
ATOM 1986 O O . GLU A 1 247 ? 14.796 20.142 -30.064 1.00 72.56 247 GLU A O 1
ATOM 1991 N N . VAL A 1 248 ? 13.630 18.987 -28.527 1.00 72.44 248 VAL A N 1
ATOM 1992 C CA . VAL A 1 248 ? 12.817 18.235 -29.488 1.00 72.44 248 VAL A CA 1
ATOM 1993 C C . VAL A 1 248 ? 11.865 19.155 -30.260 1.00 72.44 248 VAL A C 1
ATOM 1995 O O . VAL A 1 248 ? 11.685 18.984 -31.467 1.00 72.44 248 VAL A O 1
ATOM 1998 N N . LEU A 1 249 ? 11.275 20.170 -29.612 1.00 74.62 249 LEU A N 1
ATOM 1999 C CA . LEU A 1 249 ? 10.440 21.148 -30.317 1.00 74.62 249 LEU A CA 1
ATOM 2000 C C . LEU A 1 249 ? 11.285 22.037 -31.232 1.00 74.62 249 LEU A C 1
ATOM 2002 O O . LEU A 1 249 ? 10.837 22.386 -32.325 1.00 74.62 249 LEU A O 1
ATOM 2006 N N . LEU A 1 250 ? 12.489 22.415 -30.799 1.00 78.19 250 LEU A N 1
ATOM 2007 C CA . LEU A 1 250 ? 13.405 23.204 -31.620 1.00 78.19 250 LEU A CA 1
ATOM 2008 C C . LEU A 1 250 ? 13.874 22.423 -32.854 1.00 78.19 250 LEU A C 1
ATOM 2010 O O . LEU A 1 250 ? 13.896 23.009 -33.935 1.00 78.19 250 LEU A O 1
ATOM 2014 N N . ALA A 1 251 ? 14.174 21.129 -32.717 1.00 77.88 251 ALA A N 1
ATOM 2015 C CA . ALA A 1 251 ? 14.488 20.238 -33.836 1.00 77.88 251 ALA A CA 1
ATOM 2016 C C . ALA A 1 251 ? 13.295 20.113 -34.803 1.00 77.88 251 ALA A C 1
ATOM 2018 O O . ALA A 1 251 ? 13.416 20.416 -35.991 1.00 77.88 251 ALA A O 1
ATOM 2019 N N . TYR A 1 252 ? 12.095 19.842 -34.272 1.00 78.12 252 TYR A N 1
ATOM 2020 C CA . TYR A 1 252 ? 10.861 19.785 -35.066 1.00 78.12 252 TYR A CA 1
ATOM 2021 C C . TYR A 1 252 ? 10.579 21.091 -35.829 1.00 78.12 252 TYR A C 1
ATOM 2023 O O . TYR A 1 252 ? 10.223 21.086 -37.006 1.00 78.12 252 TYR A O 1
ATOM 2031 N N . ALA A 1 253 ? 10.730 22.243 -35.167 1.00 79.25 253 ALA A N 1
ATOM 2032 C CA . ALA A 1 253 ? 10.530 23.555 -35.783 1.00 79.25 253 ALA A CA 1
ATOM 2033 C C . ALA A 1 253 ? 11.651 23.924 -36.772 1.00 79.25 253 ALA A C 1
ATOM 2035 O O . ALA A 1 253 ? 11.420 24.720 -37.687 1.00 79.25 253 ALA A O 1
ATOM 2036 N N . GLY A 1 254 ? 12.846 23.360 -36.584 1.00 78.06 254 GLY A N 1
ATOM 2037 C CA . GLY A 1 254 ? 13.994 23.457 -37.484 1.00 78.06 254 GLY A CA 1
ATOM 2038 C C . GLY A 1 254 ? 13.845 22.630 -38.763 1.00 78.06 254 GLY A C 1
ATOM 2039 O O . GLY A 1 254 ? 14.503 22.948 -39.754 1.00 78.06 254 GLY A O 1
ATOM 2040 N N . GLY A 1 255 ? 12.923 21.662 -38.770 1.00 76.44 255 GLY A N 1
ATOM 2041 C CA . GLY A 1 255 ? 12.611 20.813 -39.918 1.00 76.44 255 GLY A CA 1
ATOM 2042 C C . GLY A 1 255 ? 13.408 19.511 -39.976 1.00 76.44 255 GLY A C 1
ATOM 2043 O O . GLY A 1 255 ? 13.524 18.961 -41.074 1.00 76.44 255 GLY A O 1
ATOM 2044 N N . ASP A 1 256 ? 13.948 19.070 -38.838 1.00 64.56 256 ASP A N 1
ATOM 2045 C CA . ASP A 1 256 ? 14.481 17.715 -38.662 1.00 64.56 256 ASP A CA 1
ATOM 2046 C C . ASP A 1 256 ? 13.349 16.668 -38.668 1.00 64.56 256 ASP A C 1
ATOM 2048 O O . ASP A 1 256 ? 12.227 16.978 -38.185 1.00 64.56 256 ASP A O 1
#

Solvent-accessible surface area (backbone atoms only — not comparable to full-atom values): 15430 Å² total; per-residue (Å²): 109,70,68,58,52,52,51,51,52,50,51,53,48,51,48,52,52,49,54,52,46,50,67,74,61,43,86,90,41,57,69,45,32,38,34,40,48,76,76,56,89,63,47,59,62,52,48,53,52,52,40,53,50,49,35,51,52,46,27,72,76,72,71,48,63,52,41,74,44,82,47,76,38,60,60,94,51,33,66,60,50,54,54,52,26,42,75,66,73,62,58,59,81,38,68,67,83,61,83,88,46,69,94,51,48,83,80,70,52,68,72,42,43,78,60,35,65,34,47,34,79,89,30,64,94,47,100,48,33,86,39,28,34,31,72,74,39,99,68,52,40,59,90,24,46,42,88,88,81,70,42,27,61,60,76,69,88,75,87,85,80,92,78,88,84,78,63,63,67,60,38,33,74,73,67,73,40,94,71,82,65,94,43,72,67,54,42,53,50,49,44,52,53,46,49,54,44,28,60,75,71,69,35,86,91,59,77,82,79,89,64,55,80,76,46,42,58,26,52,55,51,30,73,71,38,99,49,41,69,58,37,72,78,42,45,83,84,71,67,58,63,82,46,101,85,32,60,32,39,53,39,52,76,71,69,104

Secondary structure (DSSP, 8-state):
-HHHHHHHHHHHHHHHHHHHHHHHT-TTSEEEEEEE---STTHHHHHHHHHHHHHHHHHHHHS--EEEEEEE--HHHHHHHHHHHHHHT---SEE---GGGTTTHHHHS---HHHHTSBPGGGTTSTTTTSBGGGGSTTTTGGGB-TTT--B-S-------------HHHHHHHHS-SS--SSHHHHHHHHHHHHHHHHHTT-TT-------HHHHHHHHHHHHSTTHHHHHHH-SS------TTSHHHHHHHHT-

Sequence (256 aa):
VAVMFLVVSFSVSLWRVYEVQQVEQADDVATIRVVHWQLEAGFREAFDVIAHHFEKAYFVETGERVRIVQNAISERVYKQYVQTQGIGKTLPDLVQLGRDELGSVPRFFISNTEDVQKPNPYNKGTDLEDVPWMDTYLDGMLGSVDQTDLEYYGASSSTYSIRMFYNADLMREAFDVDEPPSGYRDFLALCAGFAEWAASEHRDDLTPVAASKYQADVFRSMRAATLFELMLENDRDFDGHFGANDEVLLAYAGGD

Organism: NCBI:txid408172

Nearest PDB structures (foldseek):
  7v09-assembly2_B  TM=6.587E-01  e=6.714E-03  Enterobacter cloacae subsp. cloacae ATCC 13047
  6nzd-assembly1_F  TM=3.538E-01  e=2.322E+00  Homo sapiens
  6lo8-assembly1_B  TM=3.112E-01  e=3.556E+00  Saccharomyces cerevisiae S288C